Protein AF-A0A6C0K6X9-F1 (afdb_monomer_lite)

Structure (mmCIF, N/CA/C/O backbone):
data_AF-A0A6C0K6X9-F1
#
_entry.id   AF-A0A6C0K6X9-F1
#
loop_
_atom_site.group_PDB
_atom_site.id
_atom_site.type_symbol
_atom_site.label_atom_id
_atom_site.label_alt_id
_atom_site.label_comp_id
_atom_site.label_asym_id
_atom_site.label_entity_id
_atom_site.label_seq_id
_atom_site.pdbx_PDB_ins_code
_atom_site.Cartn_x
_atom_site.Cartn_y
_atom_site.Cartn_z
_atom_site.occupancy
_atom_site.B_iso_or_equiv
_atom_site.auth_seq_id
_atom_site.auth_comp_id
_atom_site.auth_asym_id
_atom_site.auth_atom_id
_atom_site.pdbx_PDB_model_num
ATOM 1 N N . MET A 1 1 ? -63.045 -48.880 0.792 1.00 42.97 1 MET A N 1
ATOM 2 C CA . MET A 1 1 ? -62.963 -48.163 2.084 1.00 42.97 1 MET A CA 1
ATOM 3 C C . MET A 1 1 ? -62.970 -46.669 1.791 1.00 42.97 1 MET A C 1
ATOM 5 O O . MET A 1 1 ? -61.912 -46.089 1.594 1.00 42.97 1 MET A O 1
ATOM 9 N N . GLU A 1 2 ? -64.152 -46.063 1.693 1.00 44.69 2 GLU A N 1
ATOM 10 C CA . GLU A 1 2 ? -64.309 -44.608 1.574 1.00 44.69 2 GLU A CA 1
ATOM 11 C C . GLU A 1 2 ? -64.364 -44.002 2.978 1.00 44.69 2 GLU A C 1
ATOM 13 O O . GLU A 1 2 ? -65.272 -44.296 3.756 1.00 44.69 2 GLU A O 1
ATOM 18 N N . LYS A 1 3 ? -63.369 -43.184 3.336 1.00 57.97 3 LYS A N 1
ATOM 19 C CA . LYS A 1 3 ? -63.419 -42.376 4.559 1.00 57.97 3 LYS A CA 1
AT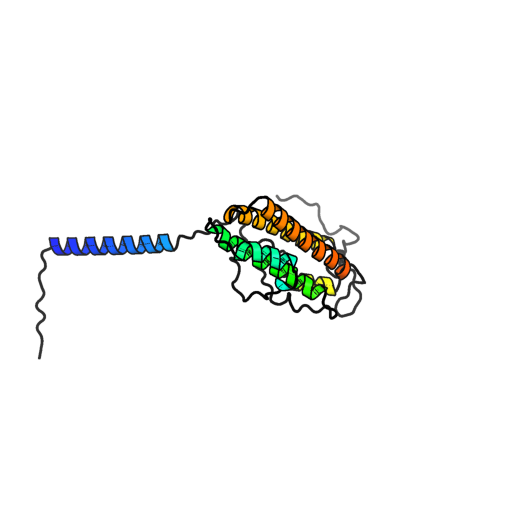OM 20 C C . LYS A 1 3 ? -64.170 -41.084 4.246 1.00 57.97 3 LYS A C 1
ATOM 22 O O . LYS A 1 3 ? -63.621 -40.182 3.621 1.00 57.97 3 LYS A O 1
ATOM 27 N N . SER A 1 4 ? -65.424 -41.021 4.686 1.00 53.97 4 SER A N 1
ATOM 28 C CA . SER A 1 4 ? -66.257 -39.816 4.671 1.00 53.97 4 SER A CA 1
ATOM 29 C C . SER A 1 4 ? -65.611 -38.719 5.525 1.00 53.97 4 SER A C 1
ATOM 31 O O . SER A 1 4 ? -65.554 -38.832 6.749 1.00 53.97 4 SER A O 1
ATOM 33 N N . PHE A 1 5 ? -65.115 -37.660 4.882 1.00 59.56 5 PHE A N 1
ATOM 34 C CA . PHE A 1 5 ? -64.591 -36.465 5.543 1.00 59.56 5 PHE A CA 1
ATOM 35 C C . PHE A 1 5 ? -65.764 -35.598 6.020 1.00 59.56 5 PHE A C 1
ATOM 37 O O . PHE A 1 5 ? -66.440 -34.940 5.231 1.00 59.56 5 PHE A O 1
ATOM 44 N N . THR A 1 6 ? -66.033 -35.600 7.323 1.00 62.03 6 THR A N 1
ATOM 45 C CA . THR A 1 6 ? -67.007 -34.694 7.942 1.00 62.03 6 THR A CA 1
ATOM 46 C C . THR A 1 6 ? -66.449 -33.273 7.975 1.00 62.03 6 THR A C 1
ATOM 48 O O . THR A 1 6 ? -65.473 -33.001 8.674 1.00 62.03 6 THR A O 1
ATOM 51 N N . ALA A 1 7 ? -67.073 -32.363 7.225 1.00 66.94 7 ALA A N 1
ATOM 52 C CA . ALA A 1 7 ? -66.732 -30.945 7.219 1.00 66.94 7 ALA A CA 1
ATOM 53 C C . ALA A 1 7 ? -67.079 -30.301 8.572 1.00 66.94 7 ALA A C 1
ATOM 55 O O . ALA A 1 7 ? -68.247 -30.196 8.952 1.00 66.94 7 ALA A O 1
ATOM 56 N N . ILE A 1 8 ? -66.054 -29.866 9.304 1.00 77.06 8 ILE A N 1
ATOM 57 C CA . ILE A 1 8 ? -66.204 -29.150 10.572 1.00 77.06 8 ILE A CA 1
ATOM 58 C C . ILE A 1 8 ? -66.716 -27.737 10.256 1.00 77.06 8 ILE A C 1
ATOM 60 O O . ILE A 1 8 ? -65.995 -26.918 9.688 1.00 77.06 8 ILE A O 1
ATOM 64 N N . LYS A 1 9 ? -67.971 -27.441 10.617 1.00 76.06 9 LYS A N 1
ATOM 65 C CA . LYS A 1 9 ? -68.529 -26.082 10.557 1.00 76.06 9 LYS A CA 1
ATOM 66 C C . LYS A 1 9 ? -67.974 -25.262 11.719 1.00 76.06 9 LYS A C 1
ATOM 68 O O . LYS A 1 9 ? -68.484 -25.332 12.834 1.00 76.06 9 LYS A O 1
ATOM 73 N N . LEU A 1 10 ? -66.918 -24.502 11.455 1.00 79.56 10 LEU A N 1
ATOM 74 C CA . LEU A 1 10 ? -66.397 -23.518 12.400 1.00 79.56 10 LEU A CA 1
ATOM 75 C C . LEU A 1 10 ? -67.317 -22.290 12.439 1.00 79.56 10 LEU A C 1
ATOM 77 O O . LEU A 1 10 ? -67.791 -21.846 11.389 1.00 79.56 10 LEU A O 1
ATOM 81 N N . PRO A 1 11 ? -67.580 -21.724 13.626 1.00 88.12 11 PRO A N 1
ATOM 82 C CA . PRO A 1 11 ? -68.369 -20.513 13.727 1.00 88.12 11 PRO A CA 1
ATOM 83 C C . PRO A 1 11 ? -67.591 -19.315 13.147 1.00 88.12 11 PRO A C 1
ATOM 85 O O . PRO A 1 11 ? -66.362 -19.259 13.255 1.00 88.12 11 PRO A O 1
ATOM 88 N N . PRO A 1 12 ? -68.284 -18.339 12.536 1.00 86.12 12 PRO A N 1
ATOM 89 C CA . PRO A 1 12 ? -67.659 -17.303 11.712 1.00 86.12 12 PRO A CA 1
ATOM 90 C C . PRO A 1 12 ? -66.658 -16.433 12.483 1.00 86.12 12 PRO A C 1
ATOM 92 O O . PRO A 1 12 ? -65.625 -16.066 11.935 1.00 86.12 12 PRO A O 1
ATOM 95 N N . TYR A 1 13 ? -66.898 -16.170 13.773 1.00 88.50 13 TYR A N 1
ATOM 96 C CA . TYR A 1 13 ? -65.967 -15.406 14.613 1.00 88.50 13 TYR A CA 1
ATOM 97 C C . TYR A 1 13 ? -64.593 -16.084 14.739 1.00 88.50 13 TYR A C 1
ATOM 99 O O . TYR A 1 13 ? -63.572 -15.404 14.766 1.00 88.50 13 TYR A O 1
ATOM 107 N N . LEU A 1 14 ? -64.558 -17.420 14.748 1.00 87.94 14 LEU A N 1
ATOM 108 C CA . LEU A 1 14 ? -63.334 -18.206 14.895 1.00 87.94 14 LEU A CA 1
ATOM 109 C C . LEU A 1 14 ? -62.507 -18.166 13.601 1.00 87.94 14 LEU A C 1
ATOM 111 O O . LEU A 1 14 ? -61.286 -18.018 13.643 1.00 87.94 14 LEU A O 1
ATOM 115 N N . LEU A 1 15 ? -63.181 -18.177 12.445 1.00 88.06 15 LEU A N 1
ATOM 116 C CA . LEU A 1 15 ? -62.550 -17.973 11.140 1.00 88.06 15 LEU A CA 1
ATOM 117 C C . LEU A 1 15 ? -61.868 -16.596 11.059 1.00 88.06 15 LEU A C 1
ATOM 119 O O . LEU A 1 15 ? -60.699 -16.516 10.685 1.00 88.06 15 LEU A O 1
ATOM 123 N N . TYR A 1 16 ? -62.559 -15.523 11.466 1.00 91.12 16 TYR A N 1
ATOM 124 C CA . TYR A 1 16 ? -61.989 -14.170 11.450 1.00 91.12 16 TYR A CA 1
ATOM 125 C C . TYR A 1 16 ? -60.790 -14.027 12.391 1.00 91.12 16 TYR A C 1
ATOM 127 O O . TYR A 1 16 ? -59.794 -13.413 12.009 1.00 91.12 16 TYR A O 1
ATOM 135 N N . THR A 1 17 ? -60.836 -14.637 13.581 1.00 91.81 17 THR A N 1
ATOM 136 C CA . THR A 1 17 ? -59.686 -14.620 14.498 1.00 91.81 17 THR A CA 1
ATOM 137 C C . THR A 1 17 ? -58.475 -15.354 13.929 1.00 91.81 17 THR A C 1
ATOM 139 O O . THR A 1 17 ? -57.360 -14.860 14.060 1.00 91.81 17 THR A O 1
ATOM 142 N N . ILE A 1 18 ? -58.678 -16.486 13.242 1.00 92.94 18 ILE A N 1
ATOM 143 C CA . ILE A 1 18 ? -57.582 -17.236 12.613 1.00 92.94 18 ILE A CA 1
ATOM 144 C C . ILE A 1 18 ? -56.961 -16.414 11.479 1.00 92.94 18 ILE A C 1
ATOM 146 O O . ILE A 1 18 ? -55.740 -16.294 11.414 1.00 92.94 18 ILE A O 1
ATOM 150 N N . ILE A 1 19 ? -57.783 -15.798 10.623 1.00 93.50 19 ILE A N 1
ATOM 151 C CA . ILE A 1 19 ? -57.296 -14.957 9.520 1.00 93.50 19 ILE A CA 1
ATOM 152 C C . ILE A 1 19 ? -56.491 -13.767 10.060 1.00 93.50 19 ILE A C 1
ATOM 154 O O . ILE A 1 19 ? -55.390 -13.512 9.577 1.00 93.50 19 ILE A O 1
ATOM 158 N 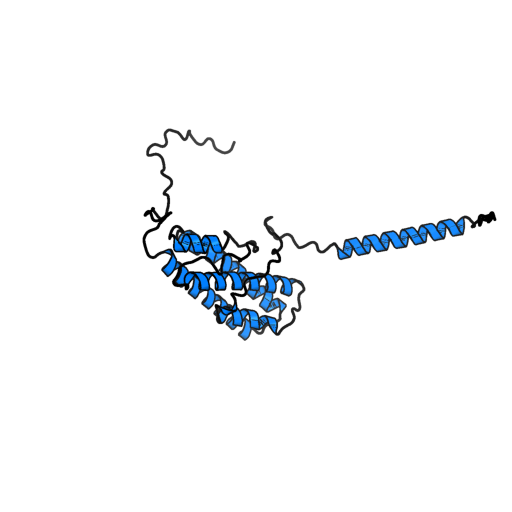N . ALA A 1 20 ? -56.992 -13.072 11.085 1.00 94.69 20 ALA A N 1
ATOM 159 C CA . ALA A 1 20 ? -56.287 -11.940 11.690 1.00 94.69 20 ALA A CA 1
ATOM 160 C C . ALA A 1 20 ? -54.918 -12.345 12.268 1.00 94.69 20 ALA A C 1
ATOM 162 O O . ALA A 1 20 ? -53.934 -11.625 12.095 1.00 94.69 20 ALA A O 1
ATOM 163 N N . LEU A 1 21 ? -54.840 -13.519 12.900 1.00 96.00 21 LEU A N 1
ATOM 164 C CA . LEU A 1 21 ? -53.607 -14.043 13.490 1.00 96.00 21 LEU A CA 1
ATOM 165 C C . LEU A 1 21 ? -52.583 -14.424 12.408 1.00 96.00 21 LEU A C 1
ATOM 167 O O . LEU A 1 21 ? -51.402 -14.100 12.534 1.00 96.00 21 LEU A O 1
ATOM 171 N N . VAL A 1 22 ? -53.038 -15.025 11.304 1.00 95.94 22 VAL A N 1
ATOM 172 C CA . VAL A 1 22 ? -52.186 -15.325 10.140 1.00 95.94 22 VAL A CA 1
ATOM 173 C C . VAL A 1 22 ? -51.650 -14.041 9.506 1.00 95.94 22 VAL A C 1
ATOM 175 O O . VAL A 1 22 ? -50.454 -13.949 9.240 1.00 95.94 22 VAL A O 1
ATOM 178 N N . VAL A 1 23 ? -52.495 -13.024 9.311 1.00 96.38 23 VAL A N 1
ATOM 179 C CA . VAL A 1 23 ? -52.069 -11.738 8.732 1.00 96.38 23 VAL A CA 1
ATOM 180 C C . VAL A 1 23 ? -51.027 -11.046 9.617 1.00 96.38 23 VAL A C 1
ATOM 182 O O . VAL A 1 23 ? -50.027 -10.555 9.095 1.00 96.38 23 VAL A O 1
ATOM 185 N N . ALA A 1 24 ? -51.211 -11.051 10.941 1.00 96.44 24 ALA A N 1
ATOM 186 C CA . ALA A 1 24 ? -50.252 -10.472 11.885 1.00 96.44 24 ALA A CA 1
ATOM 187 C C . ALA A 1 24 ? -48.898 -11.208 11.893 1.00 96.44 24 ALA A C 1
ATOM 189 O O . ALA A 1 24 ? -47.843 -10.576 11.974 1.00 96.44 24 ALA A O 1
ATOM 190 N N . LEU A 1 25 ? -48.905 -12.539 11.774 1.00 96.31 25 LEU A N 1
ATOM 191 C CA . LEU A 1 25 ? -47.674 -13.331 11.673 1.00 96.31 25 LEU A CA 1
ATOM 192 C C . LEU A 1 25 ? -46.926 -13.070 10.362 1.00 96.31 25 LEU A C 1
ATOM 194 O O . LEU A 1 25 ? -45.704 -12.933 10.362 1.00 96.31 25 LEU A O 1
ATOM 198 N N . VAL A 1 26 ? -47.646 -12.965 9.243 1.00 95.75 26 VAL A N 1
ATOM 199 C CA . VAL A 1 26 ? -47.021 -12.700 7.941 1.00 95.75 26 VAL A CA 1
ATOM 200 C C . VAL A 1 26 ? -46.433 -11.290 7.899 1.00 95.75 26 VAL A C 1
ATOM 202 O O . VAL A 1 26 ? -45.292 -11.123 7.474 1.00 95.75 26 VAL A O 1
ATOM 205 N N . SER A 1 27 ? -47.160 -10.275 8.377 1.00 93.44 27 SER A N 1
ATOM 206 C CA . SER A 1 27 ? -46.674 -8.889 8.350 1.00 93.44 27 SER A CA 1
ATOM 207 C C . SER A 1 27 ? -45.447 -8.678 9.238 1.00 93.44 27 SER A C 1
ATOM 209 O O . SER A 1 27 ? -44.498 -8.018 8.818 1.00 93.44 27 SER A O 1
ATOM 211 N N . THR A 1 28 ? -45.417 -9.286 10.427 1.00 94.25 28 THR A N 1
ATOM 212 C CA . THR A 1 28 ? -44.248 -9.229 11.320 1.00 94.25 28 THR A CA 1
ATOM 213 C C . THR A 1 28 ? -43.048 -9.978 10.745 1.00 94.25 28 THR A C 1
ATOM 215 O O . THR A 1 28 ? -41.932 -9.468 10.815 1.00 94.25 28 THR A O 1
ATOM 218 N N . SER A 1 29 ? -43.262 -11.132 10.106 1.00 93.88 29 SER A N 1
ATOM 219 C CA . SER A 1 29 ? -42.191 -11.878 9.438 1.00 93.88 29 SER A CA 1
ATOM 220 C C . SER A 1 29 ? -41.577 -11.099 8.271 1.00 93.88 29 SER A C 1
ATOM 222 O O . SER A 1 29 ? -40.353 -11.003 8.189 1.00 93.88 29 SER A O 1
ATOM 224 N N . VAL A 1 30 ? -42.402 -10.496 7.409 1.00 93.31 30 VAL A N 1
ATOM 225 C CA . VAL A 1 30 ? -41.917 -9.679 6.284 1.00 93.31 30 VAL A CA 1
ATOM 226 C C . VAL A 1 30 ? -41.229 -8.411 6.789 1.00 93.31 30 VAL A C 1
ATOM 228 O O . VAL A 1 30 ? -40.158 -8.071 6.298 1.00 93.31 30 VAL A O 1
ATOM 231 N N . GLY A 1 31 ? -41.783 -7.742 7.805 1.00 90.69 31 GLY A N 1
ATOM 232 C CA . GLY A 1 31 ? -41.149 -6.577 8.429 1.00 90.69 31 GLY A CA 1
ATOM 233 C C . GLY A 1 31 ? -39.783 -6.906 9.037 1.00 90.69 31 GLY A C 1
ATOM 234 O O . GLY A 1 31 ? -38.831 -6.154 8.848 1.00 90.69 31 GLY A O 1
ATOM 235 N N . PHE A 1 32 ? -39.658 -8.063 9.692 1.00 89.75 32 PHE A N 1
ATOM 236 C CA . PHE A 1 32 ? -38.385 -8.545 10.227 1.00 89.75 32 PHE A CA 1
ATOM 237 C C . PHE A 1 32 ? -37.383 -8.878 9.115 1.00 89.75 32 PHE A C 1
ATOM 239 O O . PHE A 1 32 ? -36.218 -8.515 9.221 1.00 89.75 32 PHE A O 1
ATOM 246 N N . GLN A 1 33 ? -37.824 -9.510 8.022 1.00 86.19 33 GLN A N 1
ATOM 247 C CA . GLN A 1 33 ? -36.956 -9.772 6.869 1.00 86.19 33 GLN A CA 1
ATOM 248 C C . GLN A 1 33 ? -36.491 -8.485 6.186 1.00 86.19 33 GLN A C 1
ATOM 250 O O . GLN A 1 33 ? -35.323 -8.390 5.818 1.00 86.19 33 GLN A O 1
ATOM 255 N N . LEU A 1 34 ? -37.372 -7.492 6.041 1.00 83.88 34 LEU A N 1
ATOM 256 C CA . LEU A 1 34 ? -37.020 -6.193 5.471 1.00 83.88 34 LEU A CA 1
ATOM 257 C C . LEU A 1 34 ? -36.042 -5.431 6.362 1.00 83.88 34 LEU A C 1
ATOM 259 O O . LEU A 1 34 ? -35.096 -4.864 5.835 1.00 83.88 34 LEU A O 1
ATOM 263 N N . TRP A 1 35 ? -36.222 -5.460 7.684 1.00 82.44 35 TRP A N 1
ATOM 264 C CA . TRP A 1 35 ? -35.287 -4.838 8.624 1.00 82.44 35 TRP A CA 1
ATOM 265 C C . TRP A 1 35 ? -33.931 -5.556 8.633 1.00 82.44 35 TRP A C 1
ATOM 267 O O . TRP A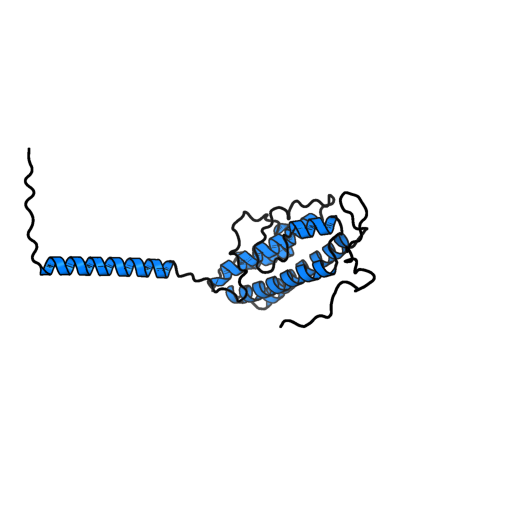 1 35 ? -32.897 -4.918 8.491 1.00 82.44 35 TRP A O 1
ATOM 277 N N . MET A 1 36 ? -33.909 -6.889 8.676 1.00 79.50 36 MET A N 1
ATOM 278 C CA . MET A 1 36 ? -32.652 -7.646 8.572 1.00 79.50 36 MET A CA 1
ATOM 279 C C . MET A 1 36 ? -31.963 -7.482 7.208 1.00 79.50 36 MET A C 1
ATOM 281 O O . MET A 1 36 ? -30.773 -7.744 7.094 1.00 79.50 36 MET A O 1
ATOM 285 N N . SER A 1 37 ? -32.700 -7.065 6.174 1.00 70.56 37 SER A N 1
ATOM 286 C CA . SER A 1 37 ? -32.153 -6.766 4.844 1.00 70.56 37 SER A CA 1
ATOM 287 C C . SER A 1 37 ? -31.887 -5.273 4.627 1.00 70.56 37 SER A C 1
ATOM 289 O O . SER A 1 37 ? -31.391 -4.904 3.564 1.00 70.56 37 SER A O 1
ATOM 291 N N . SER A 1 38 ? -32.221 -4.403 5.588 1.00 65.44 38 SER A N 1
ATOM 292 C CA . SER A 1 38 ? -32.052 -2.952 5.470 1.00 65.44 38 SER A CA 1
ATOM 293 C C . SER A 1 38 ? -30.662 -2.484 5.885 1.00 65.44 38 SER A C 1
ATOM 295 O O . SER A 1 38 ? -30.525 -1.334 6.297 1.00 65.44 38 SER A O 1
ATOM 297 N N . ASP A 1 39 ? -29.636 -3.330 5.752 1.00 52.12 39 ASP A N 1
ATOM 298 C CA . ASP A 1 39 ? -28.239 -2.892 5.693 1.00 52.12 39 ASP A CA 1
ATOM 299 C C . ASP A 1 39 ? -28.054 -2.044 4.425 1.00 52.12 39 ASP A C 1
ATOM 301 O O . ASP A 1 39 ? -27.463 -2.436 3.416 1.00 52.12 39 ASP A O 1
ATOM 305 N N . THR A 1 40 ? -28.641 -0.852 4.446 1.00 53.59 40 THR A N 1
ATOM 306 C CA . THR A 1 40 ? -28.419 0.198 3.474 1.00 53.59 40 THR A CA 1
ATOM 307 C C . THR A 1 40 ? -27.048 0.758 3.786 1.00 53.59 40 THR A C 1
ATOM 309 O O . THR A 1 40 ? -26.908 1.685 4.585 1.00 53.59 40 THR A O 1
ATOM 312 N N . ILE A 1 41 ? -26.034 0.146 3.176 1.00 54.84 41 ILE A N 1
ATOM 313 C CA . ILE A 1 41 ? -24.674 0.673 3.127 1.00 54.84 41 ILE A CA 1
ATOM 314 C C . ILE A 1 41 ? -24.797 2.152 2.734 1.00 54.84 41 ILE A C 1
ATOM 316 O O . ILE A 1 41 ? -25.376 2.436 1.678 1.00 54.84 41 ILE A O 1
ATOM 320 N N . PRO A 1 42 ? -24.318 3.104 3.554 1.00 47.06 42 PRO A N 1
ATOM 321 C CA . PRO A 1 42 ? -24.336 4.502 3.172 1.00 47.06 42 PRO A CA 1
ATOM 322 C C . PRO A 1 42 ? -23.550 4.637 1.870 1.00 47.06 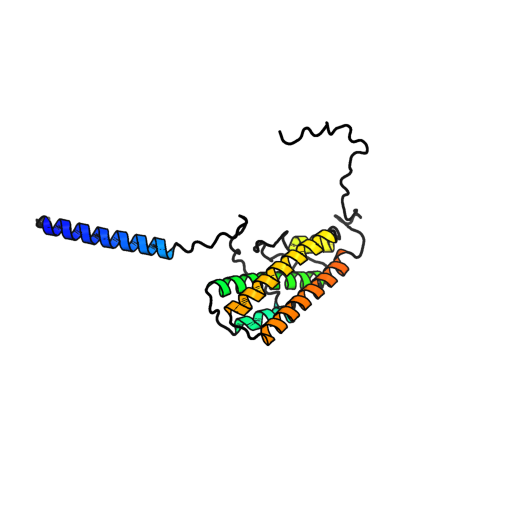42 PRO A C 1
ATOM 324 O O . PRO A 1 42 ? -22.345 4.390 1.812 1.00 47.06 42 PRO A O 1
ATOM 327 N N . THR A 1 43 ? -24.249 4.996 0.797 1.00 44.88 43 THR A N 1
ATOM 328 C CA . THR A 1 43 ? -23.627 5.347 -0.473 1.00 44.88 43 THR A CA 1
ATOM 329 C C . THR A 1 43 ? -22.788 6.591 -0.229 1.00 44.88 43 THR A C 1
ATOM 331 O O . THR A 1 43 ? -23.320 7.698 -0.116 1.00 44.88 43 THR A O 1
ATOM 334 N N . ALA A 1 44 ? -21.476 6.402 -0.094 1.00 44.09 44 ALA A N 1
ATOM 335 C CA . ALA A 1 44 ? -20.522 7.494 -0.126 1.00 44.09 44 ALA A CA 1
ATOM 336 C C . ALA A 1 44 ? -20.734 8.290 -1.423 1.00 44.09 44 ALA A C 1
ATOM 338 O O . ALA A 1 44 ? -21.077 7.731 -2.462 1.00 44.09 44 ALA A O 1
ATOM 339 N N . TYR A 1 45 ? -20.559 9.602 -1.322 1.00 49.72 45 TYR A N 1
ATOM 340 C CA . TYR A 1 45 ? -21.002 10.660 -2.236 1.00 49.72 45 TYR A CA 1
ATOM 341 C C . TYR A 1 45 ? -20.479 10.615 -3.692 1.00 49.72 45 TYR A C 1
ATOM 343 O O . TYR A 1 45 ? -20.656 11.578 -4.432 1.00 49.72 45 TYR A O 1
ATOM 351 N N . GLU A 1 46 ? -19.875 9.517 -4.140 1.00 46.50 46 GLU A N 1
ATOM 352 C CA . GLU A 1 46 ? -19.442 9.299 -5.519 1.00 46.50 46 GLU A CA 1
ATOM 353 C C . GLU A 1 46 ? -19.803 7.861 -5.918 1.00 46.50 46 GLU A C 1
ATOM 355 O O . GLU A 1 46 ? -19.329 6.900 -5.316 1.00 46.50 46 GLU A O 1
ATOM 360 N N . GLY A 1 47 ? -20.695 7.705 -6.901 1.00 43.69 47 GLY A N 1
ATOM 361 C CA . GLY A 1 47 ? -21.358 6.450 -7.295 1.00 43.69 47 GLY A CA 1
ATOM 362 C C . GLY A 1 47 ? -20.472 5.362 -7.924 1.00 43.69 47 GLY A C 1
ATOM 363 O O . GLY A 1 47 ? -20.884 4.737 -8.896 1.00 43.69 47 GLY A O 1
ATOM 364 N N . PHE A 1 48 ? -19.283 5.113 -7.375 1.00 45.66 48 PHE A N 1
ATOM 365 C CA . PHE A 1 48 ? -18.328 4.090 -7.816 1.00 45.66 48 PHE A CA 1
ATOM 366 C C . PHE A 1 48 ? -17.851 3.175 -6.673 1.00 45.66 48 PHE A C 1
ATOM 368 O O . PHE A 1 48 ? -16.796 2.548 -6.766 1.00 45.66 48 PHE A O 1
ATOM 375 N N . ALA A 1 49 ? -18.613 3.063 -5.583 1.00 43.59 49 ALA A N 1
ATOM 376 C CA . ALA A 1 49 ? -18.314 2.117 -4.512 1.00 43.59 49 ALA A CA 1
ATOM 377 C C . ALA A 1 49 ? -18.786 0.701 -4.896 1.00 43.59 49 ALA A C 1
ATOM 379 O O . ALA A 1 49 ? -19.895 0.284 -4.567 1.00 43.59 49 ALA A O 1
ATOM 380 N N . ALA A 1 50 ? -17.947 -0.055 -5.606 1.00 45.09 50 ALA A N 1
ATOM 381 C CA . ALA A 1 50 ? -18.101 -1.505 -5.638 1.00 45.09 50 ALA A CA 1
ATOM 382 C C . ALA A 1 50 ? -17.738 -2.059 -4.252 1.00 45.09 50 ALA A C 1
ATOM 384 O O . ALA A 1 50 ? -16.688 -1.719 -3.704 1.00 45.09 50 ALA A O 1
ATOM 385 N N . ALA A 1 51 ? -18.594 -2.911 -3.682 1.00 46.03 51 ALA A N 1
ATOM 386 C CA . ALA A 1 51 ? -18.258 -3.645 -2.468 1.00 46.03 51 ALA A CA 1
ATOM 387 C C . ALA A 1 51 ? -16.928 -4.399 -2.684 1.00 46.03 51 ALA A C 1
ATOM 389 O O . ALA A 1 51 ? -16.738 -4.989 -3.755 1.00 46.03 51 ALA A O 1
ATOM 390 N N . PRO A 1 52 ? -15.996 -4.394 -1.714 1.00 49.12 52 PRO A N 1
ATOM 391 C CA . PRO A 1 52 ? -14.690 -5.010 -1.894 1.00 49.12 52 PRO A CA 1
ATOM 392 C C . PRO A 1 52 ? -14.852 -6.504 -2.203 1.00 49.12 52 PRO A C 1
ATOM 394 O O . PRO A 1 52 ? -15.283 -7.292 -1.357 1.00 49.12 52 PRO A O 1
ATOM 397 N N . HIS A 1 53 ? -14.529 -6.883 -3.442 1.00 39.97 53 HIS A N 1
ATOM 398 C CA . HIS A 1 53 ? -14.704 -8.239 -3.949 1.00 39.97 53 HIS A CA 1
ATOM 399 C C . HIS A 1 53 ? -13.849 -9.225 -3.135 1.00 39.97 53 HIS A C 1
ATOM 401 O O . HIS A 1 53 ? -12.643 -9.041 -2.961 1.00 39.97 53 HIS A O 1
ATOM 407 N N . ILE A 1 54 ? -14.490 -10.283 -2.633 1.00 45.91 54 ILE A N 1
ATOM 408 C CA . ILE A 1 54 ? -13.896 -11.309 -1.768 1.00 45.91 54 ILE A CA 1
ATOM 409 C C . ILE A 1 54 ? -13.139 -12.312 -2.650 1.00 45.91 54 ILE A C 1
ATOM 411 O O . ILE A 1 54 ? -13.676 -13.339 -3.055 1.00 45.91 54 ILE A O 1
ATOM 415 N N . GLY A 1 55 ? -11.901 -11.984 -3.012 1.00 43.28 55 GLY A N 1
ATOM 416 C CA . GLY A 1 55 ? -10.925 -12.945 -3.532 1.00 43.28 55 GLY A CA 1
ATOM 417 C C . GLY A 1 55 ? -9.892 -13.288 -2.453 1.00 43.28 55 GLY A C 1
ATOM 418 O O . GLY A 1 55 ? -9.685 -12.474 -1.550 1.00 43.28 55 GLY A O 1
ATOM 419 N N . PRO A 1 56 ? -9.229 -14.459 -2.504 1.00 44.97 56 PRO A N 1
ATOM 420 C CA . PRO A 1 56 ? -8.109 -14.746 -1.615 1.00 44.97 56 PRO A CA 1
ATOM 421 C C . PRO A 1 56 ? -7.009 -13.712 -1.870 1.00 44.97 56 PRO A C 1
ATOM 423 O O . PRO A 1 56 ? -6.349 -13.733 -2.909 1.00 44.97 56 PRO A O 1
ATOM 426 N N . LEU A 1 57 ? -6.845 -12.778 -0.933 1.00 51.75 57 LEU A N 1
ATOM 427 C CA . LEU A 1 57 ? -5.786 -11.785 -0.999 1.00 51.75 57 LEU A CA 1
ATOM 428 C C . LEU A 1 57 ? -4.431 -12.502 -1.002 1.00 51.75 57 LEU A C 1
ATOM 430 O O . LEU A 1 57 ? -4.173 -13.308 -0.101 1.00 51.75 57 LEU A O 1
ATOM 434 N N . PRO A 1 58 ? -3.535 -12.230 -1.966 1.00 56.22 58 PRO A N 1
ATOM 435 C CA . PRO A 1 58 ? -2.141 -12.597 -1.789 1.00 56.22 58 PRO A CA 1
ATOM 436 C C . PRO A 1 58 ? -1.634 -11.894 -0.521 1.00 56.22 58 PRO A C 1
ATOM 438 O O . PRO A 1 58 ? -1.552 -10.669 -0.470 1.00 56.22 58 PRO A O 1
ATOM 441 N N . ASN A 1 59 ? -1.315 -12.668 0.522 1.00 65.44 59 ASN A N 1
ATOM 442 C CA . ASN A 1 59 ? -0.761 -12.163 1.782 1.00 65.44 59 ASN A CA 1
ATOM 443 C C . ASN A 1 59 ? 0.690 -11.695 1.573 1.00 65.44 59 ASN A C 1
ATOM 445 O O . ASN A 1 59 ? 1.642 -12.287 2.080 1.00 65.44 59 ASN A O 1
ATOM 449 N N . CYS A 1 60 ? 0.878 -10.622 0.803 1.00 81.19 60 CYS A N 1
ATOM 450 C CA . CYS A 1 60 ? 2.159 -9.935 0.693 1.00 81.19 60 CYS A CA 1
ATOM 451 C C . CYS A 1 60 ? 2.406 -8.993 1.865 1.00 81.19 60 CYS A C 1
ATOM 453 O O . CYS A 1 60 ? 3.479 -8.414 1.904 1.00 81.19 60 CYS A O 1
ATOM 455 N N . ILE A 1 61 ? 1.464 -8.829 2.802 1.00 82.12 61 ILE A N 1
ATOM 456 C CA . ILE A 1 61 ? 1.614 -7.929 3.957 1.00 82.12 61 ILE A CA 1
ATOM 457 C C . ILE A 1 61 ? 2.951 -8.184 4.673 1.00 82.12 61 ILE A C 1
ATOM 459 O O . ILE A 1 61 ? 3.673 -7.244 4.971 1.00 82.12 61 ILE A O 1
ATOM 463 N N . ASN A 1 62 ? 3.354 -9.451 4.807 1.00 81.06 62 ASN A N 1
ATOM 464 C CA . ASN A 1 62 ? 4.623 -9.848 5.429 1.00 81.06 62 ASN A CA 1
ATOM 465 C C . ASN A 1 62 ? 5.884 -9.481 4.618 1.00 81.06 62 ASN A C 1
ATOM 467 O O . ASN A 1 62 ? 6.994 -9.645 5.111 1.00 81.06 62 ASN A O 1
ATOM 471 N N . ALA A 1 63 ? 5.750 -9.003 3.378 1.00 81.69 63 ALA A N 1
ATOM 472 C CA . ALA A 1 63 ? 6.865 -8.465 2.596 1.00 81.69 63 ALA A CA 1
ATOM 473 C C . ALA A 1 63 ? 7.293 -7.064 3.074 1.00 81.69 63 ALA A C 1
ATOM 475 O O . ALA A 1 63 ? 8.348 -6.571 2.674 1.00 81.69 63 ALA A O 1
ATOM 476 N N . SER A 1 64 ? 6.487 -6.417 3.920 1.00 87.19 64 SER A N 1
ATOM 477 C CA . SER A 1 64 ? 6.820 -5.169 4.601 1.00 87.19 64 SER A CA 1
ATOM 478 C C . SER A 1 64 ? 6.589 -5.347 6.099 1.00 87.19 64 SER A C 1
ATOM 480 O O . SER A 1 64 ? 5.455 -5.508 6.538 1.00 87.19 64 SER A O 1
ATOM 482 N N . GLU A 1 65 ? 7.672 -5.298 6.878 1.00 89.31 65 GLU A N 1
ATOM 483 C CA . GLU A 1 65 ? 7.620 -5.397 8.342 1.00 89.31 65 GLU A CA 1
ATOM 484 C C . GLU A 1 65 ? 6.706 -4.319 8.938 1.00 89.31 65 GLU A C 1
ATOM 486 O O . GLU A 1 65 ? 5.767 -4.649 9.656 1.00 89.31 65 GLU A O 1
ATOM 491 N N . ASP A 1 66 ? 6.876 -3.064 8.514 1.00 90.69 66 ASP A N 1
ATOM 492 C CA . ASP A 1 66 ? 6.017 -1.947 8.916 1.00 90.69 66 ASP A CA 1
ATOM 493 C C . ASP A 1 66 ? 4.527 -2.201 8.600 1.00 90.69 66 ASP A C 1
ATOM 495 O O . ASP A 1 66 ? 3.657 -1.913 9.420 1.00 90.69 66 ASP A O 1
ATOM 499 N N . SER A 1 67 ? 4.206 -2.773 7.431 1.00 90.69 67 SER A N 1
ATOM 500 C CA . SER A 1 67 ? 2.815 -3.092 7.059 1.00 90.69 67 SER A CA 1
ATOM 501 C C . SER A 1 67 ? 2.231 -4.203 7.933 1.00 90.69 67 SER A C 1
ATOM 503 O O . SER A 1 67 ? 1.069 -4.128 8.341 1.00 90.69 67 SER A O 1
ATOM 505 N N . ALA A 1 68 ? 3.033 -5.225 8.239 1.00 89.25 68 ALA A N 1
ATOM 506 C CA . ALA A 1 68 ? 2.648 -6.301 9.144 1.00 89.25 68 ALA A CA 1
ATOM 507 C C . ALA A 1 68 ? 2.450 -5.787 10.579 1.00 89.25 68 ALA A C 1
ATOM 509 O O . ALA A 1 68 ? 1.474 -6.162 11.231 1.00 89.25 68 ALA A O 1
ATOM 510 N N . GLU A 1 69 ? 3.309 -4.880 11.048 1.00 91.44 69 GLU A N 1
ATOM 511 C CA . GLU A 1 69 ? 3.196 -4.265 12.370 1.00 91.44 69 GLU A CA 1
ATOM 512 C C . GLU A 1 69 ? 1.925 -3.407 12.488 1.00 91.44 69 GLU A C 1
ATOM 514 O O . GLU A 1 69 ? 1.165 -3.562 13.455 1.00 91.44 69 GLU A O 1
ATOM 519 N N . ILE A 1 70 ? 1.628 -2.576 11.479 1.00 92.50 70 ILE A N 1
ATOM 520 C CA . ILE A 1 70 ? 0.378 -1.800 11.411 1.00 92.50 70 ILE A CA 1
ATOM 521 C C . ILE A 1 70 ? -0.824 -2.736 11.534 1.00 92.50 70 ILE A C 1
ATOM 523 O O . ILE A 1 70 ? -1.675 -2.525 12.394 1.00 92.50 70 ILE A O 1
ATOM 527 N N . TYR A 1 71 ? -0.877 -3.796 10.726 1.00 91.19 71 TYR A N 1
ATOM 528 C CA . TYR A 1 71 ? -2.000 -4.732 10.748 1.00 91.19 71 TYR A CA 1
ATOM 529 C C . TYR A 1 71 ? -2.115 -5.473 12.093 1.00 91.19 71 TYR A C 1
ATOM 531 O O . TYR A 1 71 ? -3.204 -5.582 12.660 1.00 91.19 71 TYR A O 1
ATOM 539 N N . SER A 1 72 ? -0.986 -5.903 12.668 1.00 90.19 72 SER A N 1
ATOM 540 C CA . SER A 1 72 ? -0.943 -6.604 13.961 1.00 90.19 72 SER A CA 1
ATOM 541 C C . SER A 1 72 ? -1.456 -5.765 15.138 1.00 90.19 72 SER A C 1
ATOM 543 O O . SER A 1 72 ? -2.018 -6.314 16.088 1.00 90.19 72 SER A O 1
ATOM 545 N N . THR A 1 73 ? -1.343 -4.435 15.045 1.00 91.06 73 THR A N 1
ATOM 546 C CA . THR A 1 73 ? -1.841 -3.496 16.064 1.00 91.06 73 THR A CA 1
ATOM 547 C C . THR A 1 73 ? -3.352 -3.637 16.270 1.00 91.06 73 THR A C 1
ATOM 549 O O . THR A 1 73 ? -3.836 -3.506 17.396 1.00 91.06 73 THR A O 1
ATOM 552 N N . PHE A 1 74 ? -4.093 -3.953 15.205 1.00 90.38 74 PHE A N 1
ATOM 553 C CA . PHE A 1 74 ? -5.552 -4.070 15.233 1.00 90.38 74 PHE A CA 1
ATOM 554 C C . PHE A 1 74 ? -6.041 -5.506 15.459 1.00 90.38 74 PHE A C 1
ATOM 556 O O . PHE A 1 74 ? -7.110 -5.691 16.030 1.00 90.38 74 PHE A O 1
ATOM 563 N N . LEU A 1 75 ? -5.252 -6.527 15.096 1.00 85.81 75 LEU A N 1
ATOM 564 C CA . LEU A 1 75 ? -5.630 -7.942 15.256 1.00 85.81 75 LEU A CA 1
ATOM 565 C C . LEU A 1 75 ? -5.875 -8.367 16.710 1.00 85.81 75 LEU A C 1
ATOM 567 O O . LEU A 1 75 ? -6.661 -9.274 16.967 1.00 85.81 75 LEU A O 1
ATOM 571 N N . SER A 1 76 ? -5.179 -7.741 17.659 1.00 80.00 76 SER A N 1
ATOM 572 C CA . SER A 1 76 ? -5.286 -8.068 19.088 1.00 80.00 76 SER A CA 1
ATOM 573 C C . SER A 1 76 ? -6.485 -7.415 19.783 1.00 80.00 76 SER A C 1
ATOM 575 O O . SER A 1 76 ? -6.698 -7.635 20.976 1.00 80.00 76 SER A O 1
ATOM 577 N N . LYS A 1 77 ? -7.257 -6.595 19.064 1.00 87.38 77 LYS A N 1
ATOM 578 C CA . LYS A 1 77 ? -8.317 -5.758 19.624 1.00 87.38 77 LYS A CA 1
ATOM 579 C C . LYS A 1 77 ? -9.643 -6.007 18.914 1.00 87.38 77 LYS A C 1
ATOM 581 O O . LYS A 1 77 ? -9.688 -6.414 17.759 1.00 87.38 77 LYS A O 1
ATOM 586 N N . THR A 1 78 ? -10.733 -5.722 19.610 1.00 88.12 78 THR A N 1
ATOM 587 C CA . THR A 1 78 ? -12.092 -5.737 19.059 1.00 88.12 78 THR A CA 1
ATOM 588 C C . THR A 1 78 ? -12.533 -4.312 18.741 1.00 88.12 78 THR A C 1
ATOM 590 O O . THR A 1 78 ? -12.294 -3.408 19.543 1.00 88.12 78 THR A O 1
ATOM 593 N N . SER A 1 79 ? -13.172 -4.113 17.587 1.00 89.81 79 SER A N 1
ATOM 594 C CA . SER A 1 79 ? -13.762 -2.819 17.237 1.00 89.81 79 SER A CA 1
ATOM 595 C C . SER A 1 79 ? -14.926 -2.499 18.173 1.00 89.81 79 SER A C 1
ATOM 597 O O . SER A 1 79 ? -15.682 -3.394 18.551 1.00 89.81 79 SER A O 1
ATOM 599 N N . ILE A 1 80 ? -15.074 -1.229 18.536 1.00 91.06 80 ILE A N 1
ATOM 600 C CA . ILE A 1 80 ? -16.212 -0.718 19.315 1.00 91.06 80 ILE A CA 1
ATOM 601 C C . ILE A 1 80 ? -17.341 -0.274 18.375 1.00 91.06 80 ILE A C 1
ATOM 603 O O . ILE A 1 80 ? -18.501 -0.228 18.772 1.00 91.06 80 ILE A O 1
ATOM 607 N N . THR A 1 81 ? -17.002 0.044 17.125 1.00 89.12 81 THR A N 1
ATOM 608 C CA . THR A 1 81 ? -17.936 0.458 16.075 1.00 89.12 81 THR A CA 1
ATOM 609 C C . THR A 1 81 ? -18.145 -0.672 15.070 1.00 89.12 81 THR A C 1
ATOM 611 O O . THR A 1 81 ? -17.233 -1.464 14.812 1.00 89.12 81 THR A O 1
ATOM 614 N N . GLU A 1 82 ? -19.333 -0.723 14.471 1.00 86.75 82 GLU A N 1
ATOM 615 C CA . GLU A 1 82 ? -19.667 -1.678 13.404 1.00 86.75 82 GLU A CA 1
ATOM 616 C C . GLU A 1 82 ? -18.793 -1.451 12.157 1.00 86.75 82 GLU A C 1
ATOM 618 O O . GLU A 1 82 ? -18.281 -2.403 11.574 1.00 86.75 82 GLU A O 1
ATOM 623 N N . GLU A 1 83 ? -18.511 -0.187 11.822 1.00 86.94 83 GLU A N 1
ATOM 624 C CA . GLU A 1 83 ? -17.703 0.197 10.653 1.00 86.94 83 GLU A CA 1
ATOM 625 C C . GLU A 1 83 ? -16.228 -0.230 10.746 1.00 86.94 83 GLU A C 1
ATOM 627 O O . GLU A 1 83 ? -15.569 -0.422 9.723 1.00 86.94 83 GLU A O 1
ATOM 632 N N . GLY A 1 84 ? -15.678 -0.384 11.958 1.00 88.06 84 GLY A N 1
ATOM 633 C CA . GLY A 1 84 ? -14.242 -0.616 12.127 1.00 88.06 84 GLY A CA 1
ATOM 634 C C . GLY A 1 84 ? -13.758 -1.957 11.567 1.00 88.06 84 GLY A C 1
ATOM 635 O O . GLY A 1 84 ? -12.597 -2.067 11.175 1.00 88.06 84 GLY A O 1
ATOM 636 N N . VAL A 1 85 ? -14.632 -2.964 11.468 1.00 88.81 85 VAL A N 1
ATOM 637 C CA . VAL A 1 85 ? -14.283 -4.257 10.852 1.00 88.81 85 VAL A CA 1
ATOM 638 C C . VAL A 1 85 ? -14.090 -4.103 9.341 1.00 88.81 85 VAL A C 1
ATOM 640 O O . VAL A 1 85 ? -13.121 -4.627 8.783 1.00 88.81 85 VAL A O 1
ATOM 643 N N . ASP A 1 86 ? -14.969 -3.345 8.688 1.00 89.62 86 ASP A N 1
ATOM 644 C CA . ASP A 1 86 ? -14.890 -3.079 7.252 1.00 89.62 86 ASP A CA 1
ATOM 645 C C . ASP A 1 86 ? -13.730 -2.140 6.909 1.00 89.62 86 ASP A C 1
ATOM 647 O O . ASP A 1 86 ? -12.983 -2.411 5.964 1.00 89.62 86 ASP A 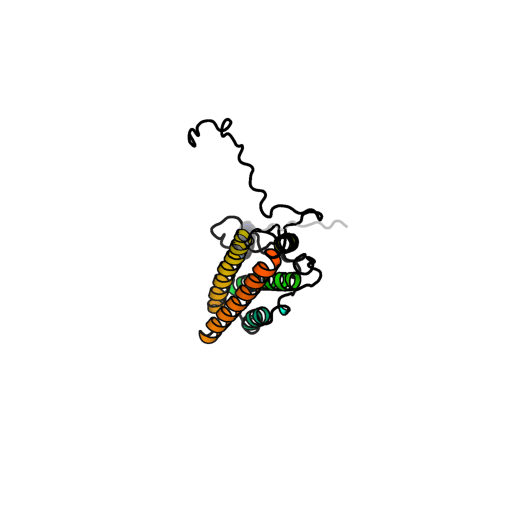O 1
ATOM 651 N N . ASP A 1 87 ? -13.498 -1.104 7.719 1.00 91.25 87 ASP A N 1
ATOM 652 C CA . ASP A 1 87 ? -12.334 -0.224 7.566 1.00 91.25 87 ASP A CA 1
ATOM 653 C C . ASP A 1 87 ? -11.014 -1.008 7.725 1.00 91.25 87 ASP A C 1
ATOM 655 O O . ASP A 1 87 ? -10.063 -0.791 6.967 1.00 91.25 87 ASP A O 1
ATOM 659 N N . LEU A 1 88 ? -10.942 -1.961 8.667 1.00 91.19 88 LEU A N 1
ATOM 660 C CA . LEU A 1 88 ? -9.752 -2.797 8.869 1.00 91.19 88 LEU A CA 1
ATOM 661 C C . LEU A 1 88 ? -9.532 -3.729 7.677 1.00 91.19 88 LEU A C 1
ATOM 663 O O . LEU A 1 88 ? -8.396 -3.931 7.234 1.00 91.19 88 LEU A O 1
ATOM 667 N N . LYS A 1 89 ? -10.618 -4.277 7.130 1.00 89.06 89 LYS A N 1
ATOM 668 C CA . LYS A 1 89 ? -10.577 -5.094 5.919 1.00 89.06 89 LYS A CA 1
ATOM 669 C C . LYS A 1 89 ? -10.063 -4.278 4.737 1.00 89.06 89 LYS A C 1
ATOM 671 O O . LYS A 1 89 ? -9.157 -4.742 4.043 1.00 89.06 89 LYS A O 1
ATOM 676 N N . GLU A 1 90 ? -10.558 -3.063 4.529 1.00 90.25 90 GLU A N 1
ATOM 677 C CA . GLU A 1 90 ? -10.063 -2.193 3.461 1.00 90.25 90 GLU A CA 1
ATOM 678 C C . GLU A 1 90 ? -8.589 -1.816 3.657 1.00 90.25 90 GLU A C 1
ATOM 680 O O . GLU A 1 90 ? -7.799 -1.903 2.710 1.00 90.25 90 GLU A O 1
ATOM 685 N N . LEU A 1 91 ? -8.188 -1.479 4.887 1.00 91.56 91 LEU A N 1
ATOM 686 C CA . LEU A 1 91 ? -6.791 -1.194 5.212 1.00 91.56 91 LEU A CA 1
ATOM 687 C C . LEU A 1 91 ? -5.893 -2.401 4.902 1.00 91.56 91 LEU A C 1
ATOM 689 O O . LEU A 1 91 ? -4.818 -2.229 4.328 1.00 91.56 91 LEU A O 1
ATOM 693 N N . SER A 1 92 ? -6.334 -3.620 5.226 1.00 90.75 92 SER A N 1
ATOM 694 C CA . SER A 1 92 ? -5.579 -4.846 4.932 1.00 90.75 92 SER A CA 1
ATOM 695 C C . SER A 1 92 ? -5.356 -5.044 3.428 1.00 90.75 92 SER A C 1
ATOM 697 O O . SER A 1 92 ? -4.258 -5.414 3.007 1.00 90.75 92 SER A O 1
ATOM 699 N N . ILE A 1 93 ? -6.358 -4.714 2.605 1.00 90.44 93 ILE A N 1
ATOM 700 C CA . ILE A 1 93 ? -6.260 -4.766 1.144 1.00 90.44 93 ILE A CA 1
ATOM 701 C C . ILE A 1 93 ? -5.256 -3.721 0.647 1.00 90.44 93 ILE A C 1
ATOM 703 O O . ILE A 1 93 ? -4.405 -4.035 -0.188 1.00 90.44 93 ILE A O 1
ATOM 707 N N . LEU A 1 94 ? -5.326 -2.493 1.165 1.00 92.00 94 LEU A N 1
ATOM 708 C CA . LEU A 1 94 ? -4.422 -1.407 0.785 1.00 92.00 94 LEU A CA 1
ATOM 709 C C . LEU A 1 94 ? -2.961 -1.716 1.152 1.00 92.00 94 LEU A C 1
ATOM 711 O O . LEU A 1 94 ? -2.070 -1.584 0.314 1.00 92.00 94 LEU A O 1
ATOM 715 N N . LEU A 1 95 ? -2.710 -2.178 2.379 1.00 91.75 95 LEU A N 1
ATOM 716 C CA . LEU A 1 95 ? -1.375 -2.590 2.820 1.00 91.75 95 LEU A CA 1
ATOM 717 C C . LEU A 1 95 ? -0.868 -3.792 2.012 1.00 91.75 95 LEU A C 1
ATOM 719 O O . LEU A 1 95 ? 0.291 -3.813 1.599 1.00 91.75 95 LEU A O 1
ATOM 723 N N . GLY A 1 96 ? -1.742 -4.760 1.722 1.00 91.06 96 GLY A N 1
ATOM 724 C CA . GLY A 1 96 ? -1.429 -5.904 0.868 1.00 91.06 96 GLY A CA 1
ATOM 725 C C . GLY A 1 96 ? -0.998 -5.485 -0.538 1.00 91.06 96 GLY A C 1
ATOM 726 O O . GLY A 1 96 ? 0.030 -5.957 -1.023 1.00 91.06 96 GLY A O 1
ATOM 727 N N . LYS A 1 97 ? -1.718 -4.542 -1.158 1.00 91.06 97 LYS A N 1
ATOM 728 C CA . LYS A 1 97 ? -1.370 -3.950 -2.461 1.00 91.06 97 LYS A CA 1
ATOM 729 C C . LYS A 1 97 ? 0.013 -3.318 -2.456 1.00 91.06 97 LYS A C 1
ATOM 731 O O . LYS A 1 97 ? 0.837 -3.651 -3.308 1.00 91.06 97 LYS A O 1
ATOM 736 N N . ILE A 1 98 ? 0.275 -2.442 -1.485 1.00 92.44 98 ILE A N 1
ATOM 737 C CA . ILE A 1 98 ? 1.556 -1.736 -1.372 1.00 92.44 98 ILE A CA 1
ATOM 738 C C . ILE A 1 98 ? 2.698 -2.738 -1.167 1.00 92.44 98 ILE A C 1
ATOM 740 O O . ILE A 1 98 ? 3.727 -2.658 -1.840 1.00 92.44 98 ILE A O 1
ATOM 744 N N . ALA A 1 99 ? 2.505 -3.727 -0.296 1.00 92.31 99 ALA A N 1
ATOM 745 C CA . ALA A 1 99 ? 3.523 -4.726 -0.007 1.00 92.31 99 ALA A CA 1
ATOM 746 C C . ALA A 1 99 ? 3.754 -5.703 -1.180 1.00 92.31 99 ALA A C 1
ATOM 748 O O . ALA A 1 99 ? 4.900 -6.061 -1.463 1.00 92.31 99 ALA A O 1
ATOM 749 N N . CYS A 1 100 ? 2.707 -6.095 -1.920 1.00 91.88 100 CYS A N 1
ATOM 750 C CA . CYS A 1 100 ? 2.861 -6.873 -3.154 1.00 91.88 100 CYS A CA 1
ATOM 751 C C . CYS A 1 100 ? 3.601 -6.068 -4.228 1.00 91.88 100 CYS A C 1
ATOM 753 O O . CYS A 1 100 ? 4.495 -6.609 -4.880 1.00 91.88 100 CYS A O 1
ATOM 755 N N . LEU A 1 101 ? 3.272 -4.781 -4.391 1.00 93.12 101 LEU A N 1
ATOM 756 C CA . LEU A 1 101 ? 3.962 -3.906 -5.337 1.00 93.12 101 LEU A CA 1
ATOM 757 C C . LEU A 1 101 ? 5.441 -3.778 -4.980 1.00 93.12 101 LEU A C 1
ATOM 759 O O . LEU A 1 101 ? 6.294 -3.975 -5.842 1.00 93.12 101 LEU A O 1
ATOM 763 N N . LYS A 1 102 ? 5.759 -3.545 -3.702 1.00 93.00 102 LYS A N 1
ATOM 764 C CA . LYS A 1 102 ? 7.141 -3.538 -3.209 1.00 93.00 102 LYS A CA 1
ATOM 765 C C . LYS A 1 102 ? 7.873 -4.828 -3.581 1.00 93.00 102 LYS A C 1
ATOM 767 O O . LYS A 1 102 ? 8.974 -4.769 -4.125 1.00 93.00 102 LYS A O 1
ATOM 772 N N . ARG A 1 103 ? 7.257 -5.989 -3.332 1.00 92.06 103 ARG A N 1
ATOM 773 C CA . ARG A 1 103 ? 7.845 -7.301 -3.640 1.00 92.06 103 ARG A CA 1
ATOM 774 C C . ARG A 1 103 ? 8.161 -7.467 -5.126 1.00 92.06 103 ARG A C 1
ATOM 776 O O . ARG A 1 103 ? 9.246 -7.942 -5.454 1.00 92.06 103 ARG A O 1
ATOM 783 N N . ASP A 1 104 ? 7.240 -7.089 -6.006 1.00 93.19 104 ASP A N 1
ATOM 784 C CA . ASP A 1 104 ? 7.471 -7.179 -7.450 1.00 93.19 104 ASP A CA 1
ATOM 785 C C . ASP A 1 104 ? 8.572 -6.214 -7.891 1.00 93.19 104 ASP A C 1
ATOM 787 O O . ASP A 1 104 ? 9.473 -6.606 -8.631 1.00 93.19 104 ASP A O 1
ATOM 791 N N . LEU A 1 105 ? 8.563 -4.973 -7.402 1.00 92.06 105 LEU A N 1
ATOM 792 C CA . LEU A 1 105 ? 9.564 -3.982 -7.787 1.00 92.06 105 LEU A CA 1
ATOM 793 C C . LEU A 1 105 ? 10.977 -4.304 -7.258 1.00 92.06 105 LEU A C 1
ATOM 795 O O . LEU A 1 105 ? 11.963 -3.971 -7.913 1.00 92.06 105 LEU A O 1
ATOM 799 N N . MET A 1 106 ? 11.087 -4.975 -6.106 1.00 90.62 106 MET A N 1
ATOM 800 C CA . MET A 1 106 ? 12.353 -5.502 -5.574 1.00 90.62 106 MET A CA 1
ATOM 801 C C . MET A 1 106 ? 12.812 -6.792 -6.270 1.00 90.62 106 MET A C 1
ATOM 803 O O . MET A 1 106 ? 13.955 -7.215 -6.086 1.00 90.62 106 MET A O 1
ATOM 807 N N . SER A 1 107 ? 11.942 -7.443 -7.047 1.00 88.94 107 SER A N 1
ATOM 808 C CA . SER A 1 107 ? 12.268 -8.699 -7.717 1.00 88.94 107 SER A CA 1
ATOM 809 C C . SER A 1 107 ? 13.308 -8.471 -8.821 1.00 88.94 107 SER A C 1
ATOM 811 O O . SER A 1 107 ? 13.081 -7.650 -9.717 1.00 88.94 107 SER A O 1
ATOM 813 N N . PRO A 1 108 ? 14.419 -9.232 -8.846 1.00 85.00 108 PRO A N 1
ATOM 814 C CA . PRO A 1 108 ? 15.464 -9.062 -9.857 1.00 85.00 108 PRO A CA 1
ATOM 815 C C . PRO A 1 108 ? 14.948 -9.331 -11.275 1.00 85.00 108 PRO A C 1
ATOM 817 O O . PRO A 1 108 ? 15.424 -8.724 -12.231 1.00 85.00 108 PRO A O 1
ATOM 820 N N . GLY A 1 109 ? 13.946 -10.206 -11.410 1.00 83.81 109 GLY A N 1
ATOM 821 C CA . GLY A 1 109 ? 13.345 -10.538 -12.698 1.00 83.81 109 GLY A CA 1
ATOM 822 C C . GLY A 1 109 ? 12.446 -9.442 -13.270 1.00 83.81 109 GLY A C 1
ATOM 823 O O . GLY A 1 109 ? 12.122 -9.517 -14.451 1.00 83.81 109 GLY A O 1
ATOM 824 N N . ARG A 1 110 ? 12.031 -8.446 -12.465 1.00 85.94 110 ARG A N 1
ATOM 825 C CA . ARG A 1 110 ? 11.056 -7.411 -12.870 1.00 85.94 110 ARG A CA 1
ATOM 826 C C . ARG A 1 110 ? 9.799 -8.022 -13.506 1.00 85.94 110 ARG A C 1
ATOM 828 O O . ARG A 1 110 ? 9.348 -7.609 -14.570 1.00 85.94 110 ARG A O 1
ATOM 835 N N . ILE A 1 111 ? 9.279 -9.064 -12.859 1.00 88.81 111 ILE A N 1
ATOM 836 C CA . ILE A 1 111 ? 8.105 -9.817 -13.305 1.00 88.81 111 ILE A CA 1
ATOM 837 C C . ILE A 1 111 ? 6.936 -9.448 -12.402 1.00 88.81 111 ILE A C 1
ATOM 839 O O . ILE A 1 111 ? 7.061 -9.482 -11.179 1.00 88.81 111 ILE A O 1
ATOM 843 N N . VAL A 1 112 ? 5.796 -9.143 -13.016 1.00 91.56 112 VAL A N 1
ATOM 844 C CA . VAL A 1 112 ? 4.519 -8.934 -12.328 1.00 91.56 112 VAL A CA 1
ATOM 845 C C . VAL A 1 112 ? 4.005 -10.292 -11.855 1.00 91.56 112 VAL A C 1
ATOM 847 O O . VAL A 1 112 ? 3.459 -11.066 -12.644 1.00 91.56 112 VAL A O 1
ATOM 850 N N . ASN A 1 113 ? 4.225 -10.617 -10.581 1.00 89.81 113 ASN A N 1
ATOM 851 C CA . ASN A 1 113 ? 3.840 -11.909 -10.017 1.00 89.81 113 ASN A CA 1
ATOM 852 C C . ASN A 1 113 ? 2.979 -11.735 -8.765 1.00 89.81 113 ASN A C 1
ATOM 854 O O . ASN A 1 113 ? 1.849 -12.218 -8.726 1.00 89.81 113 ASN A O 1
ATOM 858 N N . ALA A 1 114 ? 3.475 -11.005 -7.766 1.00 89.19 114 ALA A N 1
ATOM 859 C CA . ALA A 1 114 ? 2.769 -10.781 -6.509 1.00 89.19 114 ALA A CA 1
ATOM 860 C C . ALA A 1 114 ? 1.549 -9.865 -6.684 1.00 89.19 114 ALA A C 1
ATOM 862 O O . ALA A 1 114 ? 0.507 -10.094 -6.076 1.00 89.19 114 ALA A O 1
ATOM 863 N N . THR A 1 115 ? 1.657 -8.849 -7.538 1.00 90.88 115 THR A N 1
ATOM 864 C CA . THR A 1 115 ? 0.569 -7.897 -7.812 1.00 90.88 115 THR A CA 1
ATOM 865 C C . THR A 1 115 ? -0.491 -8.446 -8.765 1.00 90.88 115 THR A C 1
ATOM 867 O O . THR A 1 115 ? -1.605 -7.929 -8.778 1.00 90.88 115 THR A O 1
ATOM 870 N N . LYS A 1 116 ? -0.198 -9.520 -9.515 1.00 88.06 116 LYS A N 1
ATOM 871 C CA . LYS A 1 116 ? -1.109 -10.115 -10.511 1.00 88.06 116 LYS A CA 1
ATOM 872 C C . LYS A 1 116 ? -2.463 -10.524 -9.923 1.00 88.06 116 LYS A C 1
ATOM 874 O O . LYS A 1 116 ? -3.478 -10.408 -10.599 1.00 88.06 116 LYS A O 1
ATOM 879 N N . SER A 1 117 ? -2.476 -11.036 -8.694 1.00 83.94 117 SER A N 1
ATOM 880 C CA . SER A 1 117 ? -3.694 -11.465 -7.995 1.00 83.94 117 SER A CA 1
ATOM 881 C C . SER A 1 117 ? -4.281 -10.389 -7.079 1.00 83.94 117 SER A C 1
ATOM 883 O O . SER A 1 117 ? -5.233 -10.662 -6.350 1.00 83.94 117 SER A O 1
ATOM 885 N N . SER A 1 118 ? -3.730 -9.173 -7.093 1.00 84.75 118 SER A N 1
ATOM 886 C CA . SER A 1 118 ? -4.246 -8.081 -6.280 1.00 84.75 118 SER A CA 1
ATOM 887 C C . SER A 1 118 ? -5.601 -7.601 -6.815 1.00 84.75 118 SER A C 1
ATOM 889 O O . SER A 1 118 ? -5.706 -7.300 -8.005 1.00 84.75 118 SER A O 1
ATOM 891 N N . PRO A 1 119 ? -6.630 -7.468 -5.961 1.00 82.62 119 PRO A N 1
ATOM 892 C CA . PRO A 1 119 ? -7.940 -7.011 -6.401 1.00 82.62 119 PRO A CA 1
ATOM 893 C C . PRO A 1 119 ? -7.937 -5.506 -6.718 1.00 82.62 119 PRO A C 1
ATOM 895 O O . PRO A 1 119 ? -7.239 -4.726 -6.068 1.00 82.62 119 PRO A O 1
ATOM 898 N N . PHE A 1 120 ? -8.752 -5.104 -7.695 1.00 83.94 120 PHE A N 1
ATOM 899 C CA . PHE A 1 120 ? -9.159 -3.714 -7.925 1.00 83.94 120 PHE A CA 1
ATOM 900 C C . PHE A 1 120 ? -10.485 -3.509 -7.189 1.00 83.94 120 PHE A C 1
ATOM 902 O O . PHE A 1 120 ? -11.532 -3.952 -7.655 1.00 83.94 120 PHE A O 1
ATOM 909 N N . SER A 1 121 ? -10.422 -2.996 -5.965 1.00 75.06 121 SER A N 1
ATOM 910 C CA . SER A 1 121 ? -11.523 -3.128 -4.998 1.00 75.06 121 SER A CA 1
ATOM 911 C C . SER A 1 121 ? -11.698 -1.940 -4.073 1.00 75.06 121 SER A C 1
ATOM 913 O O . SER A 1 121 ? -12.679 -1.911 -3.336 1.00 75.06 121 SER A O 1
ATOM 915 N N . THR A 1 122 ? -10.753 -1.002 -4.036 1.00 74.00 122 THR A N 1
ATOM 916 C CA . THR A 1 122 ? -10.922 0.216 -3.245 1.00 74.00 122 THR A CA 1
ATOM 917 C C . THR A 1 122 ? -11.344 1.328 -4.192 1.00 74.00 122 THR A C 1
ATOM 919 O O . THR A 1 122 ? -10.838 1.434 -5.305 1.00 74.00 122 THR A O 1
ATOM 922 N N . MET A 1 123 ? -12.248 2.202 -3.747 1.00 71.31 123 MET A N 1
ATOM 923 C CA . MET A 1 123 ? -12.724 3.351 -4.541 1.00 71.31 123 MET A CA 1
ATOM 924 C C . MET A 1 123 ? -11.587 4.312 -4.953 1.00 71.31 123 MET A C 1
ATOM 926 O O . MET A 1 123 ? -11.758 5.187 -5.791 1.00 71.31 123 MET A O 1
ATOM 930 N N . HIS A 1 124 ? -10.413 4.152 -4.342 1.00 79.44 124 HIS A N 1
ATOM 931 C CA . HIS A 1 124 ? -9.226 4.972 -4.554 1.00 79.44 124 HIS A CA 1
ATOM 932 C C . HIS A 1 124 ? -8.196 4.294 -5.474 1.00 79.44 124 HIS A C 1
ATOM 934 O O . HIS A 1 124 ? -7.107 4.838 -5.663 1.00 79.44 124 HIS A O 1
ATOM 940 N N . ASP A 1 125 ? -8.510 3.120 -6.031 1.00 84.31 125 ASP A N 1
ATOM 941 C CA . ASP A 1 125 ? -7.703 2.508 -7.082 1.00 84.31 125 ASP A CA 1
ATOM 942 C C . ASP A 1 125 ? -7.940 3.247 -8.409 1.00 84.31 125 ASP A C 1
ATOM 944 O O . ASP A 1 125 ? -9.057 3.298 -8.916 1.00 84.31 125 ASP A O 1
ATOM 948 N N . ILE A 1 126 ? -6.881 3.812 -8.991 1.00 87.50 126 ILE A N 1
ATOM 949 C CA . ILE A 1 126 ? -6.942 4.453 -10.319 1.00 87.50 126 ILE A CA 1
ATOM 950 C C . ILE A 1 126 ? -6.809 3.414 -11.431 1.00 87.50 126 ILE A C 1
ATOM 952 O O . ILE A 1 126 ? -7.491 3.485 -12.448 1.00 87.50 126 ILE A O 1
ATOM 956 N N . GLU A 1 127 ? -5.925 2.442 -11.229 1.00 89.69 127 GLU A N 1
ATOM 957 C CA . GLU A 1 127 ? -5.690 1.324 -12.135 1.00 89.69 127 GLU A CA 1
ATOM 958 C C . GLU A 1 127 ? -5.347 0.063 -11.318 1.00 89.69 127 GLU A C 1
ATOM 960 O O . GLU A 1 127 ? -4.986 0.167 -10.138 1.00 89.69 127 GLU A O 1
ATOM 965 N N . PRO A 1 128 ? -5.451 -1.143 -11.903 1.00 91.38 128 PRO A N 1
ATOM 966 C CA . PRO A 1 128 ? -4.973 -2.358 -11.257 1.00 91.38 128 PRO A CA 1
ATOM 967 C C . PRO A 1 128 ? -3.481 -2.257 -10.918 1.00 91.38 128 PRO A C 1
ATOM 969 O O . PRO A 1 128 ? -2.665 -1.928 -11.772 1.00 91.38 128 PRO A O 1
ATOM 972 N N . VAL A 1 129 ? -3.095 -2.626 -9.694 1.00 92.06 129 VAL A N 1
ATOM 973 C CA . VAL A 1 129 ? -1.695 -2.522 -9.228 1.00 92.06 129 VAL A CA 1
ATOM 974 C C . VAL A 1 129 ? -0.720 -3.327 -10.098 1.00 92.06 129 VAL A C 1
ATOM 976 O O . VAL A 1 129 ? 0.433 -2.936 -10.276 1.00 92.06 129 VAL A O 1
ATOM 979 N N . ALA A 1 130 ? -1.192 -4.435 -10.676 1.00 92.88 130 ALA A N 1
ATOM 980 C CA . ALA A 1 130 ? -0.441 -5.224 -11.647 1.00 92.88 130 ALA A CA 1
ATOM 981 C C . ALA A 1 130 ? -0.067 -4.417 -12.903 1.00 92.88 130 ALA A C 1
ATOM 983 O O . ALA A 1 130 ? 1.042 -4.563 -13.415 1.00 92.88 130 ALA A O 1
ATOM 984 N N . GLU A 1 131 ? -0.965 -3.545 -13.369 1.00 92.75 131 GLU A N 1
ATOM 985 C CA . GLU A 1 131 ? -0.728 -2.669 -14.517 1.00 92.75 131 GLU A CA 1
ATOM 986 C C . GLU A 1 131 ? 0.287 -1.581 -14.162 1.00 92.75 131 GLU A C 1
ATOM 988 O O . GLU A 1 131 ? 1.246 -1.367 -14.904 1.00 92.75 131 GLU A O 1
ATOM 993 N N . THR A 1 132 ? 0.174 -0.979 -12.974 1.00 93.19 132 THR A N 1
ATOM 994 C CA . THR A 1 132 ? 1.183 -0.035 -12.466 1.00 93.19 132 THR A CA 1
ATOM 995 C C . THR A 1 132 ? 2.574 -0.674 -12.426 1.00 93.19 132 THR A C 1
ATOM 997 O O . THR A 1 132 ? 3.555 -0.069 -12.870 1.00 93.19 132 THR A O 1
ATOM 1000 N N . ALA A 1 133 ? 2.678 -1.915 -11.935 1.00 93.94 133 ALA A N 1
ATOM 1001 C CA . ALA A 1 133 ? 3.933 -2.664 -11.912 1.00 93.94 133 ALA A CA 1
ATOM 1002 C C . ALA A 1 133 ? 4.458 -2.946 -13.332 1.00 93.94 133 ALA A C 1
ATOM 1004 O O . ALA A 1 133 ? 5.635 -2.703 -13.610 1.00 93.94 133 ALA A O 1
ATOM 1005 N N . ALA A 1 134 ? 3.592 -3.386 -14.250 1.00 92.56 134 ALA A N 1
ATOM 1006 C CA . ALA A 1 134 ? 3.950 -3.641 -15.644 1.00 92.56 134 ALA A CA 1
ATOM 1007 C C . ALA A 1 134 ? 4.487 -2.378 -16.337 1.00 92.56 134 ALA A C 1
ATOM 1009 O O . ALA A 1 134 ? 5.607 -2.390 -16.857 1.00 92.56 134 ALA A O 1
ATOM 1010 N N . ARG A 1 135 ? 3.740 -1.267 -16.263 1.00 91.38 135 ARG A N 1
ATOM 1011 C CA . ARG A 1 135 ? 4.123 0.039 -16.830 1.00 91.38 135 ARG A CA 1
ATOM 1012 C C . ARG A 1 135 ? 5.400 0.594 -16.195 1.00 91.38 135 ARG A C 1
ATOM 1014 O O . ARG A 1 135 ? 6.198 1.263 -16.855 1.00 91.38 135 ARG A O 1
ATOM 1021 N N . CYS A 1 136 ? 5.636 0.301 -14.917 1.00 91.62 136 CYS A N 1
ATOM 1022 C CA . CYS A 1 136 ? 6.891 0.624 -14.245 1.00 91.62 136 CYS A CA 1
ATOM 1023 C C . CYS A 1 136 ? 8.075 -0.193 -14.789 1.00 91.62 136 CYS A C 1
ATOM 1025 O O . CYS A 1 136 ? 9.182 0.335 -14.949 1.00 91.62 136 CYS A O 1
ATOM 1027 N N . PHE A 1 137 ? 7.885 -1.475 -15.102 1.00 91.81 137 PHE A N 1
ATOM 1028 C CA . PHE A 1 137 ? 8.950 -2.311 -15.661 1.00 91.81 137 PHE A CA 1
ATOM 1029 C C . PHE A 1 137 ? 9.307 -1.930 -17.096 1.00 91.81 137 PHE A C 1
ATOM 1031 O O . PHE A 1 137 ? 10.500 -1.856 -17.402 1.00 91.81 137 PHE A O 1
ATOM 1038 N N . THR A 1 138 ? 8.317 -1.574 -17.913 1.00 89.62 138 THR A N 1
ATOM 1039 C CA . THR A 1 138 ? 8.498 -1.056 -19.282 1.00 89.62 138 THR A CA 1
ATOM 1040 C C . THR A 1 138 ? 8.898 0.427 -19.338 1.00 89.62 138 THR A C 1
ATOM 1042 O O . THR A 1 138 ? 9.202 0.945 -20.412 1.00 89.62 138 THR A O 1
ATOM 1045 N N . LYS A 1 139 ? 8.932 1.115 -18.185 1.00 89.00 139 LYS A N 1
ATOM 1046 C CA . LYS A 1 139 ? 9.206 2.562 -18.020 1.00 89.00 139 LYS A CA 1
ATOM 1047 C C . LYS A 1 139 ? 8.221 3.475 -18.757 1.00 89.00 139 LYS A C 1
ATOM 1049 O O . LYS A 1 139 ? 8.541 4.631 -19.030 1.00 89.00 139 LYS A O 1
ATOM 1054 N N . THR A 1 140 ? 7.029 2.980 -19.078 1.00 88.19 140 THR A N 1
ATOM 1055 C CA . THR A 1 140 ? 5.986 3.743 -19.780 1.00 88.19 140 THR A CA 1
ATOM 1056 C C . THR A 1 140 ? 5.088 4.535 -18.830 1.00 88.19 140 THR A C 1
ATOM 1058 O O . THR A 1 140 ? 4.293 5.357 -19.279 1.00 88.19 140 THR A O 1
ATOM 1061 N N . ILE A 1 141 ? 5.192 4.315 -17.516 1.00 89.38 141 ILE A N 1
ATOM 1062 C CA . ILE A 1 141 ? 4.472 5.120 -16.526 1.00 89.38 141 ILE A CA 1
ATOM 1063 C C . ILE A 1 141 ? 5.148 6.495 -16.347 1.00 89.38 141 ILE A C 1
ATOM 1065 O O . ILE A 1 141 ? 6.343 6.562 -16.036 1.00 89.38 141 ILE A O 1
ATOM 1069 N N . PRO A 1 142 ? 4.430 7.616 -16.536 1.00 87.81 142 PRO A N 1
ATOM 1070 C CA . PRO A 1 142 ? 4.978 8.937 -16.267 1.00 87.81 142 PRO A CA 1
ATOM 1071 C C . PRO A 1 142 ? 5.047 9.191 -14.754 1.00 87.81 142 PRO A C 1
ATOM 1073 O O . PRO A 1 142 ? 4.229 8.701 -13.979 1.00 87.81 142 PRO A O 1
ATOM 1076 N N . VAL A 1 143 ? 6.003 10.022 -14.325 1.00 87.69 143 VAL A N 1
ATOM 1077 C CA . VAL A 1 143 ? 6.213 10.344 -12.896 1.00 87.69 143 VAL A CA 1
ATOM 1078 C C . VAL A 1 143 ? 4.961 10.955 -12.258 1.00 87.69 143 VAL A C 1
ATOM 1080 O O . VAL A 1 143 ? 4.655 10.662 -11.108 1.00 87.69 143 VAL A O 1
ATOM 1083 N N . ARG A 1 144 ? 4.203 11.746 -13.029 1.00 89.38 144 ARG A N 1
ATOM 1084 C CA . ARG A 1 144 ? 2.922 12.313 -12.594 1.00 89.38 144 ARG A CA 1
ATOM 1085 C C . ARG A 1 144 ? 1.937 11.224 -12.167 1.00 89.38 144 ARG A C 1
ATOM 1087 O O . ARG A 1 144 ? 1.363 11.341 -11.095 1.00 89.38 144 ARG A O 1
ATOM 1094 N N . ASP A 1 145 ? 1.763 10.178 -12.974 1.00 90.56 145 ASP A N 1
ATOM 1095 C CA . ASP A 1 145 ? 0.813 9.099 -12.676 1.00 90.56 145 ASP A CA 1
ATOM 1096 C C . ASP A 1 145 ? 1.232 8.349 -11.406 1.00 90.56 145 ASP A C 1
ATOM 1098 O O . ASP A 1 145 ? 0.382 8.048 -10.574 1.00 90.56 145 ASP A O 1
ATOM 1102 N N . ILE A 1 146 ? 2.541 8.125 -11.208 1.00 90.88 146 ILE A N 1
ATOM 1103 C CA . ILE A 1 146 ? 3.075 7.539 -9.965 1.00 90.88 146 ILE A CA 1
ATOM 1104 C C . ILE A 1 146 ? 2.661 8.382 -8.756 1.00 90.88 146 ILE A C 1
ATOM 1106 O O . ILE A 1 146 ? 2.161 7.839 -7.771 1.00 90.88 146 ILE A O 1
ATOM 1110 N N . ASP A 1 147 ? 2.872 9.700 -8.815 1.00 92.06 147 ASP A N 1
ATOM 1111 C CA . ASP A 1 147 ? 2.530 10.588 -7.706 1.00 92.06 147 ASP A CA 1
ATOM 1112 C C . ASP A 1 147 ? 1.011 10.607 -7.450 1.00 92.06 147 ASP A C 1
ATOM 1114 O O . ASP A 1 147 ? 0.610 10.559 -6.291 1.00 92.06 147 ASP A O 1
ATOM 1118 N N . ILE A 1 148 ? 0.167 10.590 -8.492 1.00 93.12 148 ILE A N 1
ATOM 1119 C CA . ILE A 1 148 ? -1.301 10.548 -8.343 1.00 93.12 148 ILE A CA 1
ATOM 1120 C C . ILE A 1 148 ? -1.756 9.223 -7.700 1.00 93.12 148 ILE A C 1
ATOM 1122 O O . ILE A 1 148 ? -2.563 9.244 -6.768 1.00 93.12 148 ILE A O 1
ATOM 1126 N N . ILE A 1 149 ? -1.244 8.077 -8.164 1.00 92.44 149 ILE A N 1
ATOM 1127 C CA . ILE A 1 149 ? -1.586 6.753 -7.610 1.00 92.44 149 ILE A CA 1
ATOM 1128 C C . ILE A 1 149 ? -1.210 6.685 -6.128 1.00 92.44 149 ILE A C 1
ATOM 1130 O O . ILE A 1 149 ? -2.035 6.314 -5.289 1.00 92.44 149 ILE A O 1
ATOM 1134 N N . LEU A 1 150 ? 0.015 7.096 -5.792 1.00 92.81 150 LEU A N 1
ATOM 1135 C CA . LEU A 1 150 ? 0.481 7.091 -4.409 1.00 92.81 150 LEU A CA 1
ATOM 1136 C C . LEU A 1 150 ? -0.309 8.072 -3.538 1.00 92.81 150 LEU A C 1
ATOM 1138 O O . LEU A 1 150 ? -0.656 7.720 -2.415 1.00 92.81 150 LEU A O 1
ATOM 1142 N N . ASP A 1 151 ? -0.642 9.265 -4.031 1.00 93.62 151 ASP A N 1
ATOM 1143 C CA . ASP A 1 151 ? -1.408 10.257 -3.267 1.00 93.62 151 ASP A CA 1
ATOM 1144 C C . ASP A 1 151 ? -2.815 9.761 -2.895 1.00 93.62 151 ASP A C 1
ATOM 1146 O O . ASP A 1 151 ? -3.267 9.945 -1.758 1.00 93.62 151 ASP A O 1
ATOM 1150 N N . LYS A 1 152 ? -3.480 9.027 -3.798 1.00 93.00 152 LYS A N 1
ATOM 1151 C CA . LYS A 1 152 ? -4.765 8.375 -3.498 1.00 93.00 152 LYS A CA 1
ATOM 1152 C C . LYS A 1 152 ? -4.638 7.322 -2.402 1.00 93.00 152 LYS A C 1
ATOM 1154 O O . LYS A 1 152 ? -5.452 7.311 -1.474 1.00 93.00 152 LYS A O 1
ATOM 1159 N N . TRP A 1 153 ? -3.609 6.478 -2.460 1.00 92.62 153 TRP A N 1
ATOM 1160 C CA . TRP A 1 153 ? -3.351 5.478 -1.418 1.00 92.62 153 TRP A CA 1
ATOM 1161 C C . TRP A 1 153 ? -2.986 6.112 -0.077 1.00 92.62 153 TRP A C 1
ATOM 1163 O O . TRP A 1 153 ? -3.458 5.654 0.962 1.00 92.62 153 TRP A O 1
ATOM 1173 N N . ILE A 1 154 ? -2.201 7.191 -0.083 1.00 94.19 154 ILE A N 1
ATOM 1174 C CA . ILE A 1 154 ? -1.839 7.944 1.124 1.00 94.19 154 ILE A CA 1
ATOM 1175 C C . ILE A 1 154 ? -3.081 8.543 1.770 1.00 94.19 154 ILE A C 1
ATOM 1177 O O . ILE A 1 154 ? -3.287 8.377 2.972 1.00 94.19 154 ILE A O 1
ATOM 1181 N N . THR A 1 155 ? -3.895 9.240 0.979 1.00 93.69 155 THR A N 1
ATOM 1182 C CA . THR A 1 155 ? -5.096 9.919 1.467 1.00 93.69 155 THR A CA 1
ATOM 1183 C C . THR A 1 155 ? -6.072 8.910 2.062 1.00 93.69 155 THR A C 1
ATOM 1185 O O . THR A 1 155 ? -6.518 9.081 3.198 1.00 93.69 155 THR A O 1
ATOM 1188 N N . ARG A 1 156 ? -6.335 7.804 1.351 1.00 92.44 156 ARG A N 1
ATOM 1189 C CA . ARG A 1 156 ? -7.236 6.759 1.844 1.00 92.44 156 ARG A CA 1
ATOM 1190 C C . ARG A 1 156 ? -6.677 6.033 3.062 1.00 92.44 156 ARG A C 1
ATOM 1192 O O . ARG A 1 156 ? -7.398 5.849 4.035 1.00 92.44 156 ARG A O 1
ATOM 1199 N N . GLY A 1 157 ? -5.401 5.658 3.037 1.00 94.00 157 GLY A N 1
ATOM 1200 C CA . GLY A 1 157 ? -4.766 4.956 4.150 1.00 94.00 157 GLY A CA 1
ATOM 1201 C C . GLY A 1 157 ? -4.729 5.786 5.431 1.00 94.00 157 GLY A C 1
ATOM 1202 O O . GLY A 1 157 ? -5.037 5.259 6.494 1.00 94.00 157 GLY A O 1
ATOM 1203 N N . LYS A 1 158 ? -4.450 7.095 5.340 1.00 94.75 158 LYS A N 1
ATOM 1204 C CA . LYS A 1 158 ? -4.532 8.006 6.496 1.00 94.75 158 LYS A CA 1
ATOM 1205 C C . LYS A 1 158 ? -5.946 8.085 7.059 1.00 94.75 158 LYS A C 1
ATOM 1207 O O . LYS A 1 158 ? -6.118 7.891 8.257 1.00 94.75 158 LYS A O 1
ATOM 1212 N N . MET A 1 159 ? -6.941 8.296 6.196 1.00 93.94 159 MET A N 1
ATOM 1213 C CA . MET A 1 159 ? -8.346 8.345 6.606 1.00 93.94 159 MET A CA 1
ATOM 1214 C C . MET A 1 159 ? -8.773 7.050 7.315 1.00 93.94 159 MET A C 1
ATOM 1216 O O . MET A 1 159 ? -9.386 7.107 8.378 1.00 93.94 159 MET A O 1
ATOM 1220 N N . LEU A 1 160 ? -8.423 5.884 6.759 1.00 94.00 160 LEU A N 1
ATOM 1221 C CA . LEU A 1 160 ? -8.723 4.584 7.368 1.00 94.00 160 LEU A CA 1
ATOM 1222 C C . LEU A 1 160 ? -8.030 4.427 8.724 1.00 94.00 160 LEU A C 1
ATOM 1224 O O . LEU A 1 160 ? -8.664 4.014 9.688 1.00 94.00 160 LEU A O 1
ATOM 1228 N N . LEU A 1 161 ? -6.748 4.786 8.827 1.00 95.25 161 LEU A N 1
ATOM 1229 C CA . LEU A 1 161 ? -6.006 4.696 10.085 1.00 95.25 161 LEU A CA 1
ATOM 1230 C C . LEU A 1 161 ? -6.595 5.595 11.171 1.00 95.25 161 LEU A C 1
ATOM 1232 O O . LEU A 1 161 ? -6.709 5.153 12.310 1.00 95.25 161 LEU A O 1
ATOM 1236 N N . GLU A 1 162 ? -6.994 6.820 10.839 1.00 93.88 162 GLU A N 1
ATOM 1237 C CA . GLU A 1 162 ? -7.642 7.730 11.787 1.00 93.88 162 GLU A CA 1
ATOM 1238 C C . GLU A 1 162 ? -8.974 7.155 12.288 1.00 93.88 162 GLU A C 1
ATOM 1240 O O . GLU A 1 162 ? -9.172 7.048 13.502 1.00 93.88 162 GLU A O 1
ATOM 1245 N N . ARG A 1 163 ? -9.836 6.679 11.378 1.00 93.94 163 ARG A N 1
ATOM 1246 C CA . ARG A 1 163 ? -11.113 6.032 11.737 1.00 93.94 163 ARG A CA 1
ATOM 1247 C C . ARG A 1 163 ? -10.913 4.778 12.579 1.00 93.94 163 ARG A C 1
ATOM 1249 O O . ARG A 1 163 ? -11.640 4.569 13.551 1.00 93.94 163 ARG A O 1
ATOM 1256 N N . LEU A 1 164 ? -9.913 3.963 12.253 1.00 94.56 164 LEU A N 1
ATOM 1257 C CA . LEU A 1 164 ? -9.586 2.750 12.998 1.00 94.56 164 LEU A CA 1
ATOM 1258 C C . LEU A 1 164 ? -9.014 3.059 14.379 1.00 94.56 164 LEU A C 1
ATOM 1260 O O . LEU A 1 164 ? -9.375 2.392 15.347 1.00 94.56 164 LEU A O 1
ATOM 1264 N N . CYS A 1 165 ? -8.174 4.087 14.510 1.00 93.50 165 CYS A N 1
ATOM 1265 C CA . CYS A 1 165 ? -7.669 4.518 15.814 1.00 93.50 165 CYS A CA 1
ATOM 1266 C C . CYS A 1 165 ? -8.818 4.922 16.747 1.00 93.50 165 CYS A C 1
ATOM 1268 O O . CYS A 1 165 ? -8.801 4.547 17.922 1.00 93.50 165 CYS A O 1
ATOM 1270 N N . THR A 1 166 ? -9.839 5.608 16.221 1.00 92.50 166 THR A N 1
ATOM 1271 C CA . THR A 1 166 ? -11.067 5.927 16.964 1.00 92.50 166 THR A CA 1
ATOM 1272 C C . THR A 1 166 ? -11.896 4.673 17.258 1.00 92.50 166 THR A C 1
ATOM 1274 O O . THR A 1 166 ? -12.254 4.427 18.409 1.00 92.50 166 THR A O 1
ATOM 1277 N N . SER A 1 167 ? -12.149 3.841 16.246 1.00 93.56 167 SER A N 1
ATOM 1278 C CA . SER A 1 167 ? -13.013 2.654 16.343 1.00 93.56 167 SER A CA 1
ATOM 1279 C C . SER A 1 167 ? -12.482 1.589 17.307 1.00 93.56 167 SER A C 1
ATOM 1281 O O . SER A 1 167 ? -13.257 0.923 17.986 1.00 93.56 167 SER A O 1
ATOM 1283 N N . TYR A 1 168 ? -11.159 1.462 17.421 1.00 93.19 168 TYR A N 1
ATOM 1284 C CA . TYR A 1 168 ? -10.484 0.521 18.322 1.00 93.19 168 TYR A CA 1
ATOM 1285 C C . TYR A 1 168 ? -9.990 1.173 19.626 1.00 93.19 168 TYR A C 1
ATOM 1287 O O . TYR A 1 168 ? -9.269 0.528 20.394 1.00 93.19 168 TYR A O 1
ATOM 1295 N N . SER A 1 169 ? -10.345 2.444 19.874 1.00 92.38 169 SER A N 1
ATOM 1296 C CA . SER A 1 169 ? -9.916 3.235 21.042 1.00 92.38 169 SER A CA 1
ATOM 1297 C C . SER A 1 169 ? -8.421 3.084 21.347 1.00 92.38 169 SER A C 1
ATOM 1299 O O . SER A 1 169 ? -8.009 2.665 22.435 1.00 92.38 169 SER A O 1
ATOM 1301 N N . LEU A 1 170 ? -7.584 3.364 20.347 1.00 90.94 170 LEU A N 1
ATOM 1302 C CA . LEU A 1 170 ? -6.134 3.329 20.519 1.00 90.94 170 LEU A CA 1
ATOM 1303 C C . LEU A 1 170 ? -5.652 4.524 21.350 1.00 90.94 170 LEU A C 1
ATOM 1305 O O . LEU A 1 170 ? -6.216 5.613 21.299 1.00 90.94 170 LEU A O 1
ATOM 1309 N N . THR A 1 171 ? -4.577 4.324 22.115 1.00 93.19 171 THR A N 1
ATOM 1310 C CA . THR A 1 171 ? -3.910 5.427 22.813 1.00 93.19 171 THR A CA 1
ATOM 1311 C C . THR A 1 171 ? -3.191 6.322 21.808 1.00 93.19 171 THR A C 1
ATOM 1313 O O . THR A 1 171 ? -2.688 5.841 20.790 1.00 93.19 171 THR A O 1
ATOM 1316 N N . THR A 1 172 ? -3.056 7.611 22.125 1.00 92.62 172 THR A N 1
ATOM 1317 C CA . THR A 1 172 ? -2.386 8.601 21.261 1.00 92.62 172 THR A CA 1
ATOM 1318 C C . THR A 1 172 ? -0.975 8.164 20.855 1.00 92.62 172 THR A C 1
ATOM 1320 O O . THR A 1 172 ? -0.598 8.284 19.696 1.00 92.62 172 THR A O 1
ATOM 1323 N N . SER A 1 173 ? -0.226 7.547 21.776 1.00 94.12 173 SER A N 1
ATOM 1324 C CA . SER A 1 173 ? 1.116 7.014 21.506 1.00 94.12 173 SER A CA 1
ATOM 1325 C C . SER A 1 173 ? 1.139 5.910 20.444 1.00 94.12 173 SER A C 1
ATOM 1327 O O . SER A 1 173 ? 2.056 5.853 19.625 1.00 94.12 173 SER A O 1
ATOM 1329 N N . VAL A 1 174 ? 0.137 5.026 20.444 1.00 92.94 174 VAL A N 1
ATOM 1330 C CA . VAL A 1 174 ? 0.028 3.942 19.460 1.00 92.94 174 VAL A CA 1
ATOM 1331 C C . VAL A 1 174 ? -0.419 4.515 18.123 1.00 92.94 174 VAL A C 1
ATOM 1333 O O . VAL A 1 174 ? 0.182 4.185 17.109 1.00 92.94 174 VAL A O 1
ATOM 1336 N N . GLN A 1 175 ? -1.390 5.430 18.120 1.00 93.75 175 GLN A N 1
ATOM 1337 C CA . GLN A 1 175 ? -1.839 6.117 16.909 1.00 93.75 175 GLN A CA 1
ATOM 1338 C C . GLN A 1 175 ? -0.685 6.834 16.191 1.00 93.75 175 GLN A C 1
ATOM 1340 O O . GLN A 1 175 ? -0.490 6.638 14.990 1.00 93.75 175 GLN A O 1
ATOM 1345 N N . GLU A 1 176 ? 0.118 7.620 16.912 1.00 95.00 176 GLU A N 1
ATOM 1346 C CA . GLU A 1 176 ? 1.284 8.307 16.343 1.00 95.00 176 GLU A CA 1
ATOM 1347 C C . GLU A 1 176 ? 2.307 7.321 15.770 1.00 95.00 176 GLU A C 1
ATOM 1349 O O . GLU A 1 176 ? 2.828 7.528 14.669 1.00 95.00 176 GLU A O 1
ATOM 1354 N N . LYS A 1 177 ? 2.564 6.215 16.482 1.00 95.50 177 LYS A N 1
ATOM 1355 C CA . LYS A 1 177 ? 3.446 5.146 16.003 1.00 95.50 177 LYS A CA 1
ATOM 1356 C C . LYS A 1 177 ? 2.911 4.524 14.710 1.00 95.50 177 LYS A C 1
ATOM 1358 O O . LYS A 1 177 ? 3.665 4.405 13.747 1.00 95.50 177 LYS A O 1
ATOM 1363 N N . THR A 1 178 ? 1.629 4.171 14.657 1.00 94.69 178 THR A N 1
ATOM 1364 C CA . THR A 1 178 ? 1.000 3.559 13.479 1.00 94.69 178 THR A CA 1
ATOM 1365 C C . THR A 1 178 ? 1.018 4.503 12.275 1.00 94.69 178 THR A C 1
ATOM 1367 O O . THR A 1 178 ? 1.363 4.082 11.171 1.00 94.69 178 THR A O 1
ATOM 1370 N N . LEU A 1 179 ? 0.734 5.794 12.473 1.00 95.19 179 LEU A N 1
ATOM 1371 C CA . LEU A 1 179 ? 0.826 6.802 11.411 1.00 95.19 179 LEU A CA 1
ATOM 1372 C C . LEU A 1 179 ? 2.267 6.985 10.911 1.00 95.19 179 LEU A C 1
ATOM 1374 O O . LEU A 1 179 ? 2.489 7.147 9.708 1.00 95.19 179 LEU A O 1
ATOM 1378 N N . LYS A 1 180 ? 3.256 6.925 11.811 1.00 96.38 180 LYS A N 1
ATOM 1379 C CA . LYS A 1 180 ? 4.677 6.982 11.446 1.00 96.38 180 LYS A CA 1
ATOM 1380 C C . LYS A 1 180 ? 5.104 5.761 10.627 1.00 96.38 180 LYS A C 1
ATOM 1382 O O . LYS A 1 180 ? 5.774 5.939 9.612 1.00 96.38 180 LYS A O 1
ATOM 1387 N N . LEU A 1 181 ? 4.692 4.557 11.028 1.00 96.19 181 LEU A N 1
ATOM 1388 C CA . LEU A 1 181 ? 4.931 3.326 10.264 1.00 96.19 181 LEU A CA 1
ATOM 1389 C C . LEU A 1 181 ? 4.294 3.413 8.876 1.00 96.19 181 LEU A C 1
ATOM 1391 O O . LEU A 1 181 ? 4.942 3.124 7.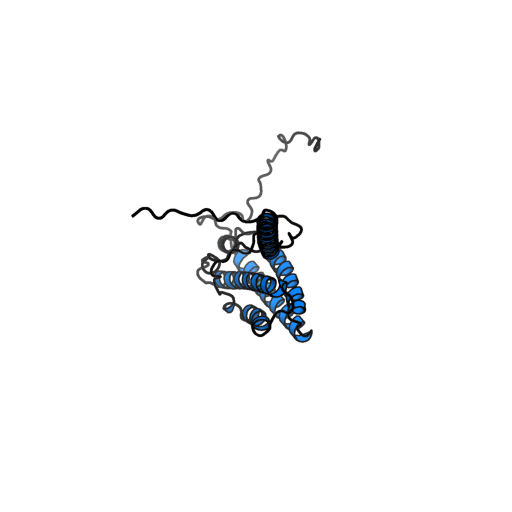876 1.00 96.19 181 LEU A O 1
ATOM 1395 N N . PHE A 1 182 ? 3.054 3.900 8.784 1.00 96.44 182 PHE A N 1
ATOM 1396 C CA . PHE A 1 182 ? 2.390 4.056 7.492 1.00 96.44 182 PHE A CA 1
ATOM 1397 C C . PHE A 1 182 ? 3.136 5.034 6.580 1.00 96.44 182 PHE A C 1
ATOM 1399 O O . PHE A 1 182 ? 3.353 4.753 5.402 1.00 96.44 182 PHE A O 1
ATOM 1406 N N . LYS A 1 183 ? 3.598 6.163 7.128 1.00 95.94 183 LYS A N 1
ATOM 1407 C CA . LYS A 1 183 ? 4.429 7.115 6.386 1.00 95.94 183 LYS A CA 1
ATOM 1408 C C . LYS A 1 183 ? 5.732 6.472 5.888 1.00 95.94 183 LYS A C 1
ATOM 1410 O O . LYS A 1 183 ? 6.088 6.697 4.736 1.00 95.94 183 LYS A O 1
ATOM 1415 N N . SER A 1 184 ? 6.391 5.658 6.715 1.00 95.50 184 SER A N 1
ATOM 1416 C CA . SER A 1 184 ? 7.598 4.901 6.345 1.00 95.50 184 SER A CA 1
ATOM 1417 C C . SER A 1 184 ? 7.346 3.970 5.153 1.00 95.50 184 SER A C 1
ATOM 1419 O O . SER A 1 184 ? 8.043 4.063 4.142 1.00 95.50 184 SER A O 1
ATOM 1421 N N . VAL A 1 185 ? 6.275 3.165 5.204 1.00 94.62 185 VAL A N 1
ATOM 1422 C CA . VAL A 1 185 ? 5.861 2.271 4.103 1.00 94.62 185 VAL A CA 1
ATOM 1423 C C . VAL A 1 185 ? 5.670 3.036 2.794 1.00 94.62 185 VAL A C 1
ATOM 1425 O O . VAL A 1 185 ? 6.137 2.608 1.736 1.00 94.62 185 VAL A O 1
ATOM 1428 N N . ILE A 1 186 ? 4.981 4.174 2.863 1.00 95.25 186 ILE A N 1
ATOM 1429 C CA . ILE A 1 186 ? 4.701 5.021 1.704 1.00 95.25 186 ILE A CA 1
ATOM 1430 C C . ILE A 1 186 ? 5.980 5.644 1.132 1.00 95.25 186 ILE A C 1
ATOM 1432 O O . ILE A 1 186 ? 6.151 5.699 -0.088 1.00 95.25 186 ILE A O 1
ATOM 1436 N N . GLU A 1 187 ? 6.865 6.159 1.981 1.00 94.69 187 GLU A N 1
ATOM 1437 C CA . GLU A 1 187 ? 8.115 6.773 1.528 1.00 94.69 187 GLU A CA 1
ATOM 1438 C C . GLU A 1 187 ? 9.027 5.742 0.859 1.00 94.69 187 GLU A C 1
ATOM 1440 O O . GLU A 1 187 ? 9.594 6.021 -0.201 1.00 94.69 187 GLU A O 1
ATOM 1445 N N . ASP A 1 188 ? 9.098 4.536 1.419 1.00 94.00 188 ASP A N 1
ATOM 1446 C CA . ASP A 1 188 ? 9.858 3.427 0.854 1.00 94.00 188 ASP A CA 1
ATOM 1447 C C . ASP A 1 188 ? 9.343 3.040 -0.541 1.00 94.00 188 ASP A C 1
ATOM 1449 O O . ASP A 1 188 ? 10.100 3.073 -1.517 1.00 94.00 188 ASP A O 1
ATOM 1453 N N . ILE A 1 189 ? 8.034 2.792 -0.692 1.00 94.38 189 ILE A N 1
ATOM 1454 C CA . ILE A 1 189 ? 7.473 2.451 -2.008 1.00 94.38 189 ILE A CA 1
ATOM 1455 C C . ILE A 1 189 ? 7.619 3.603 -3.007 1.00 94.38 189 ILE A C 1
ATOM 1457 O O . ILE A 1 189 ? 7.935 3.366 -4.174 1.00 94.38 189 ILE A O 1
ATOM 1461 N N . LYS A 1 190 ? 7.471 4.858 -2.564 1.00 93.56 190 LYS A N 1
ATOM 1462 C CA . LYS A 1 190 ? 7.647 6.038 -3.419 1.00 93.56 190 LYS A CA 1
ATOM 1463 C C . LYS A 1 190 ? 9.069 6.128 -3.960 1.00 93.56 190 LYS A C 1
ATOM 1465 O O . LYS A 1 190 ? 9.255 6.337 -5.161 1.00 93.56 190 LYS A O 1
ATOM 1470 N N . ASN A 1 191 ? 10.069 5.956 -3.101 1.00 92.81 191 ASN A N 1
ATOM 1471 C CA . ASN A 1 191 ? 11.475 5.971 -3.503 1.00 92.81 191 ASN A CA 1
ATOM 1472 C C . ASN A 1 191 ? 11.784 4.824 -4.466 1.00 92.81 191 ASN A C 1
ATOM 1474 O O . ASN A 1 191 ? 12.476 5.009 -5.474 1.00 92.81 191 ASN A O 1
ATOM 1478 N N . LEU A 1 192 ? 11.218 3.654 -4.193 1.00 92.88 192 LEU A N 1
ATOM 1479 C CA . LEU A 1 192 ? 11.441 2.458 -4.980 1.00 92.88 192 LEU A CA 1
ATOM 1480 C C . LEU A 1 192 ? 10.775 2.542 -6.361 1.00 92.88 192 LEU A C 1
ATOM 1482 O O . LEU A 1 192 ? 11.409 2.199 -7.359 1.00 92.88 192 LEU A O 1
ATOM 1486 N N . MET A 1 193 ? 9.560 3.088 -6.454 1.00 91.94 193 MET A N 1
ATOM 1487 C CA . MET A 1 193 ? 8.903 3.399 -7.727 1.00 91.94 193 MET A CA 1
ATOM 1488 C C . MET A 1 193 ? 9.661 4.476 -8.502 1.00 91.94 193 MET A C 1
ATOM 1490 O O . MET A 1 193 ? 9.924 4.301 -9.687 1.00 91.94 193 MET A O 1
ATOM 1494 N N . LYS A 1 194 ? 10.093 5.566 -7.860 1.00 89.06 194 LYS A N 1
ATOM 1495 C CA . LYS A 1 194 ? 10.876 6.601 -8.554 1.00 89.06 194 LYS A CA 1
ATOM 1496 C C . LYS A 1 194 ? 12.157 6.027 -9.150 1.00 89.06 194 LYS A C 1
ATOM 1498 O O . LYS A 1 194 ? 12.422 6.249 -10.328 1.00 89.06 194 LYS A O 1
ATOM 1503 N N . THR A 1 195 ? 12.886 5.230 -8.375 1.00 88.88 195 THR A N 1
ATOM 1504 C CA . THR A 1 195 ? 14.136 4.596 -8.813 1.00 88.88 195 THR A CA 1
ATOM 1505 C C . THR A 1 195 ? 13.886 3.542 -9.889 1.00 88.88 195 THR A C 1
ATOM 1507 O O . THR A 1 195 ? 14.570 3.505 -10.907 1.00 88.88 195 THR A O 1
ATOM 1510 N N . THR A 1 196 ? 12.889 2.682 -9.700 1.00 88.88 196 THR A N 1
ATOM 1511 C CA . THR A 1 196 ? 12.645 1.569 -10.619 1.00 88.88 196 THR A CA 1
ATOM 1512 C C . THR A 1 196 ? 11.999 2.065 -11.900 1.00 88.88 196 THR A C 1
ATOM 1514 O O . THR A 1 196 ? 12.489 1.742 -12.975 1.00 88.88 196 THR A O 1
ATOM 1517 N N . CYS A 1 197 ? 10.940 2.864 -11.823 1.00 88.19 197 CYS A N 1
ATOM 1518 C CA . CYS A 1 197 ? 10.156 3.275 -12.986 1.00 88.19 197 CYS A CA 1
ATOM 1519 C C . CYS A 1 197 ? 10.834 4.380 -13.806 1.00 88.19 197 CYS A C 1
ATOM 1521 O O . CYS A 1 197 ? 10.616 4.451 -15.012 1.00 88.19 197 CYS A O 1
ATOM 1523 N N . SER A 1 198 ? 11.663 5.228 -13.180 1.00 81.44 198 SER A N 1
ATOM 1524 C CA . SER A 1 198 ? 12.244 6.399 -13.855 1.00 81.44 198 SER A CA 1
ATOM 1525 C C . SER A 1 198 ? 13.665 6.194 -14.376 1.00 81.44 198 SER A C 1
ATOM 1527 O O . SER A 1 198 ? 14.180 7.095 -15.037 1.00 81.44 198 SER A O 1
ATOM 1529 N N . ASN A 1 199 ? 14.298 5.049 -14.122 1.00 79.06 199 ASN A N 1
ATOM 1530 C CA . ASN A 1 199 ? 15.649 4.761 -14.602 1.00 79.06 199 ASN A CA 1
ATOM 1531 C C . ASN A 1 199 ? 15.610 3.936 -15.900 1.00 79.06 199 ASN A C 1
ATOM 1533 O O . ASN A 1 199 ? 15.103 2.811 -15.911 1.00 79.06 199 ASN A O 1
ATOM 1537 N N . GLY A 1 200 ? 16.194 4.486 -16.971 1.00 77.06 200 GLY A N 1
ATOM 1538 C CA . GLY A 1 200 ? 16.322 3.850 -18.291 1.00 77.06 200 GLY A CA 1
ATOM 1539 C C . GLY A 1 200 ? 15.305 4.326 -19.334 1.00 77.06 200 GLY A C 1
ATOM 1540 O O . GLY A 1 200 ? 14.366 5.057 -19.020 1.00 77.06 200 GLY A O 1
ATOM 1541 N N . ASP A 1 201 ? 15.495 3.919 -20.585 1.00 77.44 201 ASP A N 1
ATOM 1542 C CA . ASP A 1 201 ? 14.594 4.284 -21.681 1.00 77.44 201 ASP A CA 1
ATOM 1543 C C . ASP A 1 201 ? 13.300 3.463 -21.636 1.00 77.44 201 ASP A C 1
ATOM 1545 O O . ASP A 1 201 ? 13.296 2.297 -21.230 1.00 77.44 201 ASP A O 1
ATOM 1549 N N . ALA A 1 202 ? 12.183 4.078 -22.037 1.00 80.06 202 ALA A N 1
ATOM 1550 C CA . ALA A 1 202 ? 10.928 3.348 -22.189 1.00 80.06 202 ALA A CA 1
ATOM 1551 C C . ALA A 1 202 ? 11.036 2.351 -23.329 1.00 80.06 202 ALA A C 1
ATOM 1553 O O . ALA A 1 202 ? 11.565 2.671 -24.390 1.00 80.06 202 ALA A O 1
ATOM 1554 N N . THR A 1 203 ? 10.524 1.145 -23.098 1.00 77.81 203 THR A N 1
ATOM 1555 C CA . THR A 1 203 ? 10.526 0.087 -24.103 1.00 77.81 203 THR A CA 1
ATOM 1556 C C . THR A 1 203 ? 9.159 -0.566 -24.204 1.00 77.81 203 THR A C 1
ATOM 1558 O O . THR A 1 203 ? 8.544 -0.916 -23.197 1.00 77.81 203 THR A O 1
ATOM 1561 N N . ILE A 1 204 ? 8.687 -0.759 -25.432 1.00 74.81 204 ILE A N 1
ATOM 1562 C CA . ILE A 1 204 ? 7.471 -1.517 -25.739 1.00 74.81 204 ILE A CA 1
ATOM 1563 C C . ILE A 1 204 ? 7.873 -2.594 -26.743 1.00 74.81 204 ILE A C 1
ATOM 1565 O O . ILE A 1 204 ? 8.471 -2.291 -27.772 1.00 74.81 204 ILE A O 1
ATOM 1569 N N . ALA A 1 205 ? 7.610 -3.864 -26.416 1.00 77.44 205 ALA A N 1
ATOM 1570 C CA . ALA A 1 205 ? 8.029 -5.017 -27.225 1.00 77.44 205 ALA A CA 1
ATOM 1571 C C . ALA A 1 205 ? 9.539 -5.026 -27.578 1.00 77.44 205 ALA A C 1
ATOM 1573 O O . ALA A 1 205 ? 9.936 -5.473 -28.650 1.00 77.44 205 ALA A O 1
ATOM 1574 N N . GLY A 1 206 ? 10.386 -4.511 -26.678 1.00 76.12 206 GLY A N 1
ATOM 1575 C CA . GLY A 1 206 ? 11.840 -4.436 -26.870 1.00 76.12 206 GLY A CA 1
ATOM 1576 C C . GLY A 1 206 ? 12.326 -3.273 -27.741 1.00 76.12 206 GLY A C 1
ATOM 1577 O O . GLY A 1 206 ? 13.533 -3.123 -27.912 1.00 76.12 206 GLY A O 1
ATOM 1578 N N . MET A 1 207 ? 11.429 -2.429 -28.259 1.00 77.88 207 MET A N 1
ATOM 1579 C CA . MET A 1 207 ? 11.796 -1.229 -29.014 1.00 77.88 207 MET A CA 1
ATOM 1580 C C . MET A 1 207 ? 11.781 0.004 -28.105 1.00 77.88 207 MET A C 1
ATOM 1582 O O . MET A 1 207 ? 10.856 0.127 -27.299 1.00 77.88 207 MET A O 1
ATOM 1586 N N . PRO A 1 208 ? 12.758 0.924 -28.221 1.00 78.75 208 PRO A N 1
ATOM 1587 C CA . PRO A 1 208 ? 12.747 2.170 -27.471 1.00 78.75 208 PRO A CA 1
ATOM 1588 C C . PRO A 1 208 ? 11.571 3.041 -27.921 1.00 78.75 208 PRO A C 1
ATOM 1590 O O . PRO A 1 208 ? 11.348 3.258 -29.112 1.00 78.75 208 PRO A O 1
ATOM 1593 N N . THR A 1 209 ? 10.822 3.554 -26.958 1.00 75.62 209 THR A N 1
ATOM 1594 C CA . THR A 1 209 ? 9.658 4.414 -27.172 1.00 75.62 209 THR A CA 1
ATOM 1595 C C . THR A 1 209 ? 9.750 5.630 -26.261 1.00 75.62 209 THR A C 1
ATOM 1597 O O . THR A 1 209 ? 10.280 5.517 -25.154 1.00 75.62 209 THR A O 1
ATOM 1600 N N . PRO A 1 210 ? 9.217 6.794 -26.659 1.00 72.25 210 PRO A N 1
ATOM 1601 C CA . PRO A 1 210 ? 9.124 7.916 -25.739 1.00 72.25 210 PRO A CA 1
ATOM 1602 C C . PRO A 1 210 ? 8.190 7.550 -24.570 1.00 72.25 210 PRO A C 1
ATOM 1604 O O . PRO A 1 210 ? 7.143 6.938 -24.773 1.00 72.25 210 PRO A O 1
ATOM 1607 N N . ARG A 1 211 ? 8.562 7.927 -23.334 1.00 67.69 211 ARG A N 1
ATOM 1608 C CA . ARG A 1 211 ? 7.752 7.650 -22.122 1.00 67.69 211 ARG A CA 1
ATOM 1609 C C . ARG A 1 211 ? 6.354 8.247 -22.196 1.00 67.69 211 ARG A C 1
ATOM 1611 O O . ARG A 1 211 ? 5.422 7.728 -21.599 1.00 67.69 211 ARG A O 1
ATOM 1618 N N . MET A 1 212 ? 6.235 9.355 -22.916 1.00 65.31 212 MET A N 1
ATOM 1619 C CA . MET A 1 212 ? 4.968 9.945 -23.290 1.00 65.31 212 MET A CA 1
ATOM 1620 C C . MET A 1 212 ? 4.847 9.857 -24.801 1.00 65.31 212 MET A C 1
ATOM 1622 O O . MET A 1 212 ? 5.699 10.365 -25.530 1.00 65.31 212 MET A O 1
ATOM 1626 N N . ILE A 1 213 ? 3.756 9.259 -25.270 1.00 61.34 213 ILE A N 1
ATOM 1627 C CA . ILE A 1 213 ? 3.256 9.573 -26.600 1.00 61.34 213 ILE A CA 1
ATOM 1628 C C . ILE A 1 213 ? 2.770 11.011 -26.462 1.00 61.34 213 ILE A C 1
ATOM 1630 O O . ILE A 1 213 ? 1.658 11.249 -25.996 1.00 61.34 213 ILE A O 1
ATOM 1634 N N . ASN A 1 214 ? 3.640 11.984 -26.739 1.00 58.41 214 ASN A N 1
ATOM 1635 C CA . ASN A 1 214 ? 3.178 13.351 -26.902 1.00 58.41 214 ASN A CA 1
ATOM 1636 C C . ASN A 1 214 ? 2.055 13.266 -27.932 1.00 58.41 214 ASN A C 1
ATOM 1638 O O . ASN A 1 214 ? 2.279 12.759 -29.035 1.00 58.41 214 ASN A O 1
ATOM 1642 N N . GLY A 1 215 ? 0.843 13.674 -27.544 1.00 58.72 215 GLY A N 1
ATOM 1643 C CA . GLY A 1 215 ? -0.213 13.884 -28.517 1.00 58.72 215 GLY A CA 1
ATOM 1644 C C . GLY A 1 215 ? 0.395 14.782 -29.579 1.00 58.72 215 GLY A C 1
ATOM 1645 O O . GLY A 1 215 ? 0.883 15.865 -29.257 1.00 58.72 215 GLY A O 1
ATOM 1646 N N . LYS A 1 216 ? 0.508 14.283 -30.810 1.00 55.69 216 LYS A N 1
ATOM 1647 C CA . LYS A 1 216 ? 1.003 15.108 -31.900 1.00 55.69 216 LYS A CA 1
ATOM 1648 C C . LYS A 1 216 ? -0.117 16.092 -32.195 1.00 55.69 216 LYS A C 1
ATOM 1650 O O . LYS A 1 216 ? -1.039 15.758 -32.937 1.00 55.69 216 LYS A O 1
ATOM 1655 N N . GLU A 1 217 ? -0.075 17.255 -31.552 1.00 59.81 217 GLU A N 1
ATOM 1656 C CA . GLU A 1 217 ? -0.878 18.381 -32.003 1.00 59.81 217 GLU A CA 1
ATOM 1657 C C . GLU A 1 217 ? -0.514 18.616 -33.473 1.00 59.81 217 GLU A C 1
ATOM 1659 O O . GLU A 1 217 ? 0.674 18.625 -33.818 1.00 59.81 217 GLU A O 1
ATOM 1664 N N . PRO A 1 218 ? -1.502 18.685 -34.377 1.00 68.38 218 PRO A N 1
ATOM 1665 C CA . PRO A 1 218 ? -1.217 19.023 -35.757 1.00 68.38 218 PRO A CA 1
ATOM 1666 C C . PRO A 1 218 ? -0.556 20.404 -35.790 1.00 68.38 218 PRO A C 1
ATOM 1668 O O . PRO A 1 218 ? -1.029 21.331 -35.140 1.00 68.38 218 PRO A O 1
ATOM 1671 N N . ASP A 1 219 ? 0.503 20.559 -36.589 1.00 70.69 219 ASP A N 1
ATOM 1672 C CA . ASP A 1 219 ? 1.267 21.816 -36.706 1.00 70.69 219 ASP A CA 1
ATOM 1673 C C . ASP A 1 219 ? 0.398 23.011 -37.159 1.00 70.69 219 ASP A C 1
ATOM 1675 O O . ASP A 1 219 ? 0.819 24.165 -37.106 1.00 70.69 219 ASP A O 1
ATOM 1679 N N . THR A 1 220 ? -0.834 22.746 -37.609 1.00 67.69 220 THR A N 1
ATOM 1680 C CA . THR A 1 220 ? -1.834 23.757 -37.938 1.00 67.69 220 THR A CA 1
ATOM 1681 C C . THR A 1 220 ? -3.200 23.389 -37.351 1.00 67.69 220 THR A C 1
ATOM 1683 O O . THR A 1 220 ? -3.775 22.348 -37.665 1.00 67.69 220 THR A O 1
ATOM 1686 N N . ASN A 1 221 ? -3.758 24.295 -36.543 1.00 60.50 221 ASN A N 1
ATOM 1687 C CA . ASN A 1 221 ? -5.119 24.236 -35.987 1.00 60.50 221 ASN A CA 1
ATOM 1688 C C . ASN A 1 221 ? -6.211 24.510 -37.044 1.00 60.50 221 ASN A C 1
ATOM 1690 O O . ASN A 1 221 ? -7.225 25.135 -36.754 1.00 60.50 221 ASN A O 1
ATOM 1694 N N . THR A 1 222 ? -6.023 24.085 -38.293 1.00 59.16 222 THR A N 1
ATOM 1695 C CA . THR A 1 222 ? -6.946 24.404 -39.399 1.00 59.16 222 THR A CA 1
ATOM 1696 C C . THR A 1 222 ? -8.270 23.639 -39.336 1.00 59.16 222 THR A C 1
ATOM 1698 O O . THR A 1 222 ? -9.211 24.015 -40.028 1.00 59.16 222 THR A O 1
ATOM 1701 N N . PHE A 1 223 ? -8.366 22.597 -38.503 1.00 57.94 223 PHE A N 1
ATOM 1702 C CA . PHE A 1 223 ? -9.545 21.725 -38.411 1.00 57.94 223 PHE A CA 1
ATOM 1703 C C . PHE A 1 223 ? -10.433 21.941 -37.181 1.00 57.94 223 PHE A C 1
ATOM 1705 O O . PHE A 1 223 ? -11.533 21.392 -37.126 1.00 57.94 223 PHE A O 1
ATOM 1712 N N . PHE A 1 224 ? -10.002 22.747 -36.210 1.00 63.69 224 PHE A N 1
ATOM 1713 C CA . PHE A 1 224 ? -10.857 23.136 -35.094 1.00 63.69 224 PHE A CA 1
ATOM 1714 C C . PHE A 1 224 ? -11.518 24.462 -35.469 1.00 63.69 224 PHE A C 1
ATOM 1716 O O . PHE A 1 224 ? -10.889 25.515 -35.413 1.00 63.69 224 PHE A O 1
ATOM 1723 N N . GLY A 1 225 ? -12.773 24.412 -35.926 1.00 67.88 225 GLY A N 1
ATOM 1724 C CA . GLY A 1 225 ? -13.578 25.627 -36.079 1.00 67.88 225 GLY A CA 1
ATOM 1725 C C . GLY A 1 225 ? -13.651 26.404 -34.758 1.00 67.88 225 GLY A C 1
ATOM 1726 O O . GLY A 1 225 ? -13.384 25.843 -33.694 1.00 67.88 225 GLY A O 1
ATOM 1727 N N . GLU A 1 226 ? -14.013 27.690 -34.812 1.00 74.88 226 GLU A N 1
ATOM 1728 C CA . GLU A 1 226 ? -14.214 28.485 -33.596 1.00 74.88 226 GLU A CA 1
ATOM 1729 C C . GLU A 1 226 ? -15.129 27.740 -32.620 1.00 74.88 226 GLU A C 1
ATOM 1731 O O . GLU A 1 226 ? -16.254 27.356 -32.954 1.00 74.88 226 GLU A O 1
ATOM 1736 N N . TYR A 1 227 ? -14.628 27.526 -31.406 1.00 70.94 227 TYR A N 1
ATOM 1737 C CA . TYR A 1 227 ? -15.399 26.946 -30.322 1.00 70.94 227 TYR A CA 1
ATOM 1738 C C . TYR A 1 227 ? -16.581 27.870 -30.007 1.00 70.94 227 TYR A C 1
ATOM 1740 O O . TYR A 1 227 ? -16.408 28.934 -29.416 1.00 70.94 227 TYR A O 1
ATOM 1748 N N . LYS A 1 228 ? -17.794 27.469 -30.404 1.00 76.19 228 LYS A N 1
ATOM 1749 C CA . LYS A 1 228 ? -19.019 28.266 -30.212 1.00 76.19 228 LYS A CA 1
ATOM 1750 C C . LYS A 1 228 ? -19.617 28.175 -28.800 1.00 76.19 228 LYS A C 1
ATOM 1752 O O . LYS A 1 228 ? -20.716 28.670 -28.578 1.00 76.19 228 LYS A O 1
ATOM 1757 N N . GLY A 1 229 ? -18.891 27.597 -27.841 1.00 69.00 229 GLY A N 1
ATOM 1758 C CA . GLY A 1 229 ? -19.410 27.326 -26.501 1.00 69.00 229 GLY A CA 1
ATOM 1759 C C . GLY A 1 229 ? -20.324 26.100 -26.455 1.00 69.00 229 GLY A C 1
ATOM 1760 O O . GLY A 1 229 ? -20.728 25.566 -27.485 1.00 69.00 229 GLY A O 1
ATOM 1761 N N . TYR A 1 230 ? -20.635 25.648 -25.238 1.00 60.41 230 TYR A N 1
ATOM 1762 C CA . TYR A 1 230 ? -21.712 24.688 -25.000 1.00 60.41 230 TYR A CA 1
ATOM 1763 C C . TYR A 1 230 ? -23.042 25.448 -25.036 1.00 60.41 230 TYR A C 1
ATOM 1765 O O . TYR A 1 230 ? -23.506 25.915 -23.997 1.00 60.41 230 TYR A O 1
ATOM 1773 N N . TYR A 1 231 ? -23.614 25.618 -26.225 1.00 54.72 231 TYR A N 1
ATOM 1774 C CA . TYR A 1 231 ? -24.978 26.118 -26.400 1.00 54.72 231 TYR A CA 1
ATOM 1775 C C . TYR A 1 231 ? -25.718 25.249 -27.409 1.00 54.72 231 TYR A C 1
ATOM 1777 O O . TYR A 1 231 ? -25.198 25.092 -28.538 1.00 54.72 231 TYR A O 1
#

pLDDT: mean 82.1, std 15.17, range [39.97, 96.44]

Organism: NCBI:txid1070528

Foldseek 3Di:
DDDDDDDDDDDVVVVVVVVVVVVVVVVVVVVVVVVVVPPPPPPDPDNPQDAQDDDPQLQLLVLAPLSVVLLVVPVVFDFQDPCLVVLSVVLSLLSSLLSLLVVLLPDPVLDLDSQPRRDPHDPLAPDRSSVVSVLLQLLLDDLVNLVSSLVSSLVSNLVSLVVNCVRRVPDPVVSVVSNVSVVVSSVVSSVSSCVRNVPDFRDDPRDGDHSDPPPPDPPDPPPDDPDPPDD

Radius of gyration: 28.81 Å; chains: 1; bounding box: 85×77×62 Å

Sequence (231 aa):
MEKSFTAIKLPPYLLYTIIALVVALVSTSVGFQLWMSSDTIPTAYEGFAAAPHIGPLPNCINASEDSAEIYSTFLSKTSITEEGVDDLKELSILLGKIACLKRDLMSPGRIVNATKSSPFSTMHDIEPVAETAARCFTKTIPVRDIDIILDKWITRGKMLLERLCTSYSLTTSVQEKTLKLFKSVIEDIKNLMKTTCSNGDATIAGMPTPRMINGKEPDTNTFFGEYKGYY

Secondary structure (DSSP, 8-state):
-----------HHHHHHHHHHHHHHHHHHHHHHHHHT-------SSS-------------GGGSHHHHHHHHHHHTS--SSSHHHHHHHHHHHHHHHHHHHHHHHH-TT----SGGG----STT-SS-HHHHHHHHHTT-S-HHHHHHHHHHHHHHHHHHHHHHHHHTT--HHHHHHHHHHHHHHHHHHHHHHHHHHHSS--EETTEE--SS------SS-TTS-------